Protein AF-0000000085163294 (afdb_homodimer)

Solvent-accessible surface area (backbone atoms only — not comparable to full-atom values): 10877 Å² total; per-residue (Å²): 115,42,64,61,46,50,53,50,47,65,74,38,32,61,51,30,56,51,60,36,35,67,68,50,42,50,50,49,34,50,24,46,65,64,48,59,42,33,69,68,54,49,35,73,75,40,102,48,55,60,72,56,49,51,49,48,51,52,54,37,38,75,61,45,45,32,44,74,46,76,57,91,95,44,54,36,34,24,62,32,52,66,67,54,49,53,48,49,50,52,46,51,52,45,55,50,52,41,68,76,93,114,44,64,62,46,50,53,50,46,66,74,38,33,61,50,30,54,52,60,36,35,67,67,51,42,51,51,48,35,51,24,46,63,64,48,59,42,32,68,66,55,48,35,73,76,40,103,48,55,60,70,55,48,51,50,47,50,51,56,36,39,76,61,48,44,32,45,75,46,76,57,91,96,43,54,35,36,25,62,32,49,68,66,54,49,53,48,50,50,51,45,49,51,45,54,51,53,41,70,76,93

Nearest PDB structures (foldseek):
  1u2w-assembly1_B  TM=8.190E-01  e=1.067E-05  Staphylococcus aureus
  7p6f-assembly2_CCC-2  TM=8.178E-01  e=7.156E-06  Streptomyces griseus
  3f72-assembly1_B  TM=8.138E-01  e=1.590E-05  Staphylococcus aureus
  6pcp-assembly2_B  TM=6.569E-01  e=1.284E-03  Bordetella pertussis
  4jba-assembly1_B  TM=6.071E-01  e=1.154E-02  Escherichia coli K-12

Sequence (202 aa):
MGEETLEIFKRGTRILNILQDEKRQQILVLLCKEKQLTVNEITSLLPISRPAVSHHLKLMLDAGLLSVTQAGLERYYSSDLDDTLEWLKELTNSLEANLNNMGEETLEIFKRGTRILNILQDEKRQQILVLLCKEKQLTVNEITSLLPISRPAVSHHLKLMLDAGLLSVTQAGLERYYSSDLDDTLEWLKELTNSLEANLNN

Radius of gyration: 18.79 Å; Cα contacts (8 Å, |Δi|>4): 263; chains: 2; bounding box: 26×61×43 Å

InterPro domains:
  IPR001845 HTH ArsR-type DNA-binding domain [PF01022] (21-67)
  IPR001845 HTH ArsR-type DNA-binding domain [PR00778] (16-31)
  IPR001845 HTH ArsR-type DNA-binding domain [PR00778] (49-64)
  IPR001845 HTH ArsR-type DNA-binding domain [PR00778] (64-79)
  IPR001845 HTH ArsR-type DNA-binding domain [PS50987] (4-99)
  IPR001845 HTH ArsR-type DNA-binding domain [SM00418] (14-93)
  IPR011991 ArsR-like helix-turn-helix domain [cd00090] (16-91)
  IPR036388 Winged helix-like DNA-binding domain superfamily [G3DSA:1.10.10.10] (4-101)
  IPR036390 Winged helix DNA-binding domain superfamily [SSF46785] (13-88)
  IPR051011 Metal-responsive transcriptional regulator [PTHR43132] (7-99)

Secondary structure (DSSP, 8-state):
-HHHHHHHHHHHHHHHHHHTSHHHHHHHHHHHHHS-B-HHHHHHHSSS-HHHHHHHHHHHHHTTSEEEEEETTEEEEEE--HHHHHHHHHHHHHHHHHHH-/-HHHHHHHHHHHHHHHHHHTSHHHHHHHHHHHHHS-B-HHHHHHHSSS-HHHHHHHHHHHHHTTSEEEEEETTEEEEEE--HHHHHHHHHHHHHHHHHHH-

Organism: Staphylococcus carnosus (strain TM300) (NCBI:txid396513)

Structure (mmCIF, N/CA/C/O backbone):
data_AF-0000000085163294-model_v1
#
loop_
_entity.id
_entity.type
_entity.pdbx_description
1 polymer 'HTH arsR-type domain-containing protein'
#
loop_
_atom_site.group_PDB
_atom_site.id
_atom_site.type_symbol
_atom_site.label_atom_id
_atom_site.label_alt_id
_atom_site.label_comp_id
_atom_site.label_asym_id
_atom_site.label_entity_id
_atom_site.label_seq_id
_atom_site.pdbx_PDB_ins_code
_atom_site.Cartn_x
_atom_site.Cartn_y
_atom_site.Cartn_z
_atom_site.occupancy
_atom_site.B_iso_or_equiv
_atom_site.auth_seq_id
_atom_site.auth_comp_id
_atom_site.auth_asym_id
_atom_site.auth_atom_id
_atom_site.pdbx_PDB_model_num
ATOM 1 N N . MET A 1 1 ? -11.273 17.719 -2.805 1 62.31 1 MET A N 1
ATOM 2 C CA . MET A 1 1 ? -10.062 17.016 -3.225 1 62.31 1 MET A CA 1
ATOM 3 C C . MET A 1 1 ? -9.609 16.031 -2.156 1 62.31 1 MET A C 1
ATOM 5 O O . MET A 1 1 ? -9.367 14.859 -2.451 1 62.31 1 MET A O 1
ATOM 9 N N . GLY A 1 2 ? -9.781 16.359 -0.94 1 73.31 2 GLY A N 1
ATOM 10 C CA . GLY A 1 2 ? -9.398 15.516 0.184 1 73.31 2 GLY A CA 1
ATOM 11 C C . GLY A 1 2 ? -10.328 14.336 0.387 1 73.31 2 GLY A C 1
ATOM 12 O O . GLY A 1 2 ? -9.867 13.203 0.536 1 73.31 2 GLY A O 1
ATOM 13 N N . GLU A 1 3 ? -11.617 14.57 -0.008 1 83.81 3 GLU A N 1
ATOM 14 C CA . GLU A 1 3 ? -12.609 13.523 0.239 1 83.81 3 GLU A CA 1
ATOM 15 C C . GLU A 1 3 ? -12.484 12.398 -0.782 1 83.81 3 GLU A C 1
ATOM 17 O O . GLU A 1 3 ? -12.641 11.227 -0.44 1 83.81 3 GLU A O 1
ATOM 22 N N . GLU A 1 4 ? -12.227 12.781 -1.981 1 93.06 4 GLU A N 1
ATOM 23 C CA . GLU A 1 4 ? -12.086 11.773 -3.027 1 93.06 4 GLU A CA 1
ATOM 24 C C . GLU A 1 4 ? -10.898 10.859 -2.748 1 93.06 4 GLU A C 1
ATOM 26 O O . GLU A 1 4 ? -11.008 9.633 -2.875 1 93.06 4 GLU A O 1
ATOM 31 N N . THR A 1 5 ? -9.844 11.383 -2.295 1 96.19 5 THR A N 1
ATOM 32 C CA . THR A 1 5 ? -8.648 10.602 -2 1 96.19 5 THR A CA 1
ATOM 33 C C . THR A 1 5 ? -8.906 9.633 -0.845 1 96.19 5 THR A C 1
ATOM 35 O O . THR A 1 5 ? -8.445 8.492 -0.87 1 96.19 5 THR A O 1
ATOM 38 N N . LEU A 1 6 ? -9.664 10.094 0.063 1 96.06 6 LEU A N 1
ATOM 39 C CA . LEU A 1 6 ? -9.969 9.234 1.204 1 96.06 6 LEU A CA 1
ATOM 40 C C . LEU A 1 6 ? -10.812 8.047 0.779 1 96.06 6 LEU A C 1
ATOM 42 O O . LEU A 1 6 ? -10.633 6.934 1.283 1 96.06 6 LEU A O 1
ATOM 46 N N . GLU A 1 7 ? -11.758 8.289 -0.098 1 97.31 7 GLU A N 1
ATOM 47 C CA . GLU A 1 7 ? -12.586 7.199 -0.618 1 97.31 7 GLU A CA 1
ATOM 48 C C . GLU A 1 7 ? -11.75 6.191 -1.396 1 97.31 7 GLU A C 1
ATOM 50 O O . GLU A 1 7 ? -12 4.988 -1.337 1 97.31 7 GLU A O 1
ATOM 55 N N . ILE A 1 8 ? -10.844 6.691 -2.094 1 97.81 8 ILE A N 1
ATOM 56 C CA . ILE A 1 8 ? -9.938 5.824 -2.842 1 97.81 8 ILE A CA 1
ATOM 57 C C . ILE A 1 8 ? -9.133 4.957 -1.873 1 97.81 8 ILE A C 1
ATOM 59 O O . ILE A 1 8 ? -9.016 3.748 -2.068 1 97.81 8 ILE A O 1
ATOM 63 N N . PHE A 1 9 ? -8.648 5.562 -0.817 1 97.69 9 PHE A N 1
ATOM 64 C CA . PHE A 1 9 ? -7.93 4.805 0.2 1 97.69 9 PHE A CA 1
ATOM 65 C C . PHE A 1 9 ? -8.812 3.711 0.788 1 97.69 9 PHE A C 1
ATOM 67 O O . PHE A 1 9 ? -8.391 2.557 0.9 1 97.69 9 PHE A O 1
ATOM 74 N N . LYS A 1 10 ? -10.031 4.055 1.057 1 96.56 10 LYS A N 1
ATOM 75 C CA . LYS A 1 10 ? -10.961 3.125 1.688 1 96.56 10 LYS A CA 1
ATOM 76 C C . LYS A 1 10 ? -11.203 1.903 0.805 1 96.56 10 LYS A C 1
ATOM 78 O O . LYS A 1 10 ? -11.258 0.776 1.3 1 96.56 10 LYS A O 1
ATOM 83 N N . ARG A 1 11 ? -11.25 2.088 -0.437 1 96.44 11 ARG A N 1
ATOM 84 C CA . ARG A 1 11 ? -11.539 1.007 -1.374 1 96.44 11 ARG A CA 1
ATOM 85 C C . ARG A 1 11 ? -10.328 0.092 -1.537 1 96.44 11 ARG A C 1
ATOM 87 O O . ARG A 1 11 ? -10.469 -1.072 -1.917 1 96.44 11 ARG A O 1
ATOM 94 N N . GLY A 1 12 ? -9.156 0.613 -1.222 1 97.06 12 GLY A N 1
ATOM 95 C CA . GLY A 1 12 ? -7.961 -0.15 -1.538 1 97.06 12 GLY A CA 1
ATOM 96 C C . GLY A 1 12 ? -7.137 -0.5 -0.314 1 97.06 12 GLY A C 1
ATOM 97 O O . GLY A 1 12 ? -5.996 -0.954 -0.437 1 97.06 12 GLY A O 1
ATOM 98 N N . THR A 1 13 ? -7.742 -0.249 0.902 1 95.94 13 THR A N 1
ATOM 99 C CA . THR A 1 13 ? -6.996 -0.512 2.129 1 95.94 13 THR A CA 1
ATOM 100 C C . THR A 1 13 ? -6.578 -1.978 2.203 1 95.94 13 THR A C 1
ATOM 102 O O . THR A 1 13 ? -5.469 -2.289 2.635 1 95.94 13 THR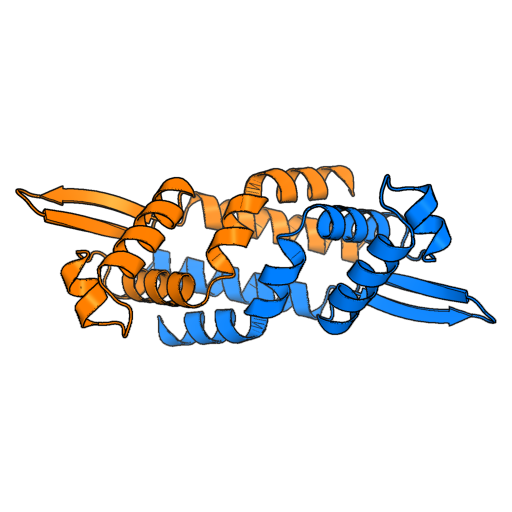 A O 1
ATOM 105 N N . ARG A 1 14 ? -7.422 -2.854 1.737 1 95.38 14 ARG A N 1
ATOM 106 C CA . ARG A 1 14 ? -7.109 -4.277 1.738 1 95.38 14 ARG A CA 1
ATOM 107 C C . ARG A 1 14 ? -5.93 -4.578 0.819 1 95.38 14 ARG A C 1
ATOM 109 O O . ARG A 1 14 ? -5.07 -5.398 1.152 1 95.38 14 ARG A O 1
ATOM 116 N N . ILE A 1 15 ? -5.887 -3.973 -0.322 1 97.38 15 ILE A N 1
ATOM 117 C CA . ILE A 1 15 ? -4.801 -4.148 -1.278 1 97.38 15 ILE A CA 1
ATOM 118 C C . ILE A 1 15 ? -3.48 -3.719 -0.644 1 97.38 15 ILE A C 1
ATOM 120 O O . ILE A 1 15 ? -2.479 -4.434 -0.734 1 97.38 15 ILE A O 1
ATOM 124 N N . LEU A 1 16 ? -3.523 -2.59 0.019 1 97.81 16 LEU A N 1
ATOM 125 C CA . LEU A 1 16 ? -2.332 -2.088 0.697 1 97.81 16 LEU A CA 1
ATOM 126 C C . LEU A 1 16 ? -1.865 -3.064 1.771 1 97.81 16 LEU A C 1
ATOM 128 O O . LEU A 1 16 ? -0.672 -3.359 1.87 1 97.81 16 LEU A O 1
ATOM 132 N N . ASN A 1 17 ? -2.77 -3.557 2.504 1 96.94 17 ASN A N 1
ATOM 133 C CA . ASN A 1 17 ? -2.471 -4.516 3.562 1 96.94 17 ASN A CA 1
ATOM 134 C C . ASN A 1 17 ? -1.835 -5.785 3.006 1 96.94 17 ASN A C 1
ATOM 136 O O . ASN A 1 17 ? -0.873 -6.305 3.574 1 96.94 17 ASN A O 1
ATOM 140 N N . ILE A 1 18 ? -2.316 -6.238 1.972 1 97.5 18 ILE A N 1
ATOM 141 C CA . ILE A 1 18 ? -1.82 -7.473 1.373 1 97.5 18 ILE A CA 1
ATOM 142 C C . ILE A 1 18 ? -0.425 -7.246 0.797 1 97.5 18 ILE A C 1
ATOM 144 O O . ILE A 1 18 ? 0.498 -8.016 1.06 1 97.5 18 ILE A O 1
ATOM 148 N N . LEU A 1 19 ? -0.231 -6.191 0.107 1 97.5 19 LEU A N 1
ATOM 149 C CA . LEU A 1 19 ? 0.972 -5.984 -0.692 1 97.5 19 LEU A CA 1
ATOM 150 C C . LEU A 1 19 ? 2.135 -5.527 0.184 1 97.5 19 LEU A C 1
ATOM 152 O O . LEU A 1 19 ? 3.285 -5.531 -0.255 1 97.5 19 LEU A O 1
ATOM 156 N N . GLN A 1 20 ? 1.811 -5.207 1.42 1 97.06 20 GLN A N 1
ATOM 157 C CA . GLN A 1 20 ? 2.908 -4.766 2.273 1 97.06 20 GLN A CA 1
ATOM 158 C C . GLN A 1 20 ? 3.732 -5.953 2.768 1 97.06 20 GLN A C 1
ATOM 160 O O . GLN A 1 20 ? 4.832 -5.773 3.291 1 97.06 20 GLN A O 1
ATOM 165 N N . ASP A 1 21 ? 3.258 -7.148 2.604 1 97.69 21 ASP A N 1
ATOM 166 C CA . ASP A 1 21 ? 3.941 -8.352 3.068 1 97.69 21 ASP A CA 1
ATOM 167 C C . ASP A 1 21 ? 4.949 -8.844 2.033 1 97.69 21 ASP A C 1
ATOM 169 O O . ASP A 1 21 ? 4.598 -9.055 0.871 1 97.69 21 ASP A O 1
ATOM 173 N N . GLU A 1 22 ? 6.109 -9.117 2.541 1 96.88 22 GLU A N 1
ATOM 174 C CA . GLU A 1 22 ? 7.195 -9.477 1.632 1 96.88 22 GLU A CA 1
ATOM 175 C C . GLU A 1 22 ? 6.926 -10.805 0.942 1 96.88 22 GLU A C 1
ATOM 177 O O . GLU A 1 22 ? 7.219 -10.969 -0.244 1 96.88 22 GLU A O 1
ATOM 182 N N . LYS A 1 23 ? 6.469 -11.766 1.615 1 97.81 23 LYS A N 1
ATOM 183 C CA . LYS A 1 23 ? 6.195 -13.07 1.032 1 97.81 23 LYS A CA 1
ATOM 184 C C . LYS A 1 23 ? 5.094 -12.984 -0.021 1 97.81 23 LYS A C 1
ATOM 186 O O . LYS A 1 23 ? 5.18 -13.633 -1.068 1 97.81 23 LYS A O 1
ATOM 191 N N . ARG A 1 24 ? 4.098 -12.203 0.255 1 98.06 24 ARG A N 1
ATOM 192 C CA . ARG A 1 24 ? 3.023 -12.023 -0.716 1 98.06 24 ARG A CA 1
ATOM 193 C C . ARG A 1 24 ? 3.523 -11.281 -1.953 1 98.06 24 ARG A C 1
ATOM 195 O O . ARG A 1 24 ? 3.07 -11.555 -3.068 1 98.06 24 ARG A O 1
ATOM 202 N N . GLN A 1 25 ? 4.414 -10.336 -1.75 1 97.56 25 GLN A N 1
ATOM 203 C CA . GLN A 1 25 ? 5.051 -9.688 -2.893 1 97.56 25 GLN A CA 1
ATOM 204 C C . GLN A 1 25 ? 5.797 -10.711 -3.754 1 97.56 25 GLN A C 1
ATOM 206 O O . GLN A 1 25 ? 5.68 -10.688 -4.98 1 97.56 25 GLN A O 1
ATOM 211 N N . GLN A 1 26 ? 6.527 -11.516 -3.141 1 97.25 26 GLN A N 1
ATOM 212 C CA . GLN A 1 26 ? 7.285 -12.539 -3.855 1 97.25 26 GLN A CA 1
ATOM 213 C C . GLN A 1 26 ? 6.355 -13.477 -4.625 1 97.25 26 GLN A C 1
ATOM 215 O O . GLN A 1 26 ? 6.621 -13.805 -5.785 1 97.25 26 GLN A O 1
ATOM 220 N N . ILE A 1 27 ? 5.324 -13.891 -4.004 1 97.69 27 ILE A N 1
ATOM 221 C CA . ILE A 1 27 ? 4.367 -14.781 -4.641 1 97.69 27 ILE A CA 1
ATOM 222 C C . ILE A 1 27 ? 3.75 -14.102 -5.859 1 97.69 27 ILE A C 1
ATOM 224 O O . ILE A 1 27 ? 3.65 -14.703 -6.934 1 97.69 27 ILE A O 1
ATOM 228 N N . LEU A 1 28 ? 3.361 -12.914 -5.695 1 97 28 LEU A N 1
ATOM 229 C CA . LEU A 1 28 ? 2.752 -12.164 -6.789 1 97 28 LEU A CA 1
ATOM 230 C C . LEU A 1 28 ? 3.705 -12.062 -7.977 1 97 28 LEU A C 1
ATOM 232 O O . LEU A 1 28 ? 3.314 -12.328 -9.117 1 97 28 LEU A O 1
ATOM 236 N N . VAL A 1 29 ? 4.922 -11.664 -7.707 1 95.94 29 VAL A N 1
ATOM 237 C CA . VAL A 1 29 ? 5.918 -11.5 -8.766 1 95.94 29 VAL A CA 1
ATOM 238 C C . VAL A 1 29 ? 6.164 -12.836 -9.453 1 95.94 29 VAL A C 1
ATOM 240 O O . VAL A 1 29 ? 6.281 -12.898 -10.68 1 95.94 29 VAL A O 1
ATOM 243 N N . LEU A 1 30 ? 6.273 -13.875 -8.672 1 96.19 30 LEU A N 1
ATOM 244 C CA . LEU A 1 30 ? 6.457 -15.211 -9.219 1 96.19 30 LEU A CA 1
ATOM 245 C C . LEU A 1 30 ? 5.32 -15.562 -10.172 1 96.19 30 LEU A C 1
ATOM 247 O O . LEU A 1 30 ? 5.559 -16.078 -11.266 1 96.19 30 LEU A O 1
ATOM 251 N N . LEU A 1 31 ? 4.109 -15.242 -9.812 1 96 31 LEU A N 1
ATOM 252 C CA . LEU A 1 31 ? 2.941 -15.578 -10.625 1 96 31 LEU A CA 1
ATOM 253 C C . LEU A 1 31 ? 2.859 -14.688 -11.859 1 96 31 LEU A C 1
ATOM 255 O O . LEU A 1 31 ? 2.297 -15.086 -12.883 1 96 31 LEU A O 1
ATOM 259 N N . CYS A 1 32 ? 3.346 -13.516 -11.703 1 92.25 32 CYS A N 1
ATOM 260 C CA . CYS A 1 32 ? 3.445 -12.672 -12.883 1 92.25 32 CYS A CA 1
ATOM 261 C C . CYS A 1 32 ? 4.402 -13.273 -13.906 1 92.25 32 CYS A C 1
ATOM 263 O O . CYS A 1 32 ? 4.176 -13.172 -15.109 1 92.25 32 CYS A O 1
ATOM 265 N N . LYS A 1 33 ? 5.395 -13.891 -13.406 1 90.44 33 LYS A N 1
ATOM 266 C CA . LYS A 1 33 ? 6.438 -14.453 -14.266 1 90.44 33 LYS A CA 1
ATOM 267 C C . LYS A 1 33 ? 5.996 -15.781 -14.867 1 90.44 33 LYS A C 1
ATOM 269 O O . LYS A 1 33 ? 6.184 -16.016 -16.062 1 90.44 33 LYS A O 1
ATOM 274 N N . GLU A 1 34 ? 5.41 -16.703 -14.148 1 89 34 GLU A N 1
ATOM 275 C CA . GLU A 1 34 ? 5.145 -18.078 -14.547 1 89 34 GLU A CA 1
ATOM 276 C C . GLU A 1 34 ? 3.713 -18.234 -15.047 1 89 34 GLU A C 1
ATOM 278 O O . GLU A 1 34 ? 3.365 -19.281 -15.625 1 89 34 GLU A O 1
ATOM 283 N N . LYS A 1 35 ? 2.84 -17.25 -14.875 1 86.25 35 LYS A N 1
ATOM 284 C CA . LYS A 1 35 ? 1.46 -17.172 -15.344 1 86.25 35 LYS A CA 1
ATOM 285 C C . LYS A 1 35 ? 0.519 -17.938 -14.422 1 86.25 35 LYS A C 1
ATOM 287 O O . LYS A 1 35 ? -0.453 -17.375 -13.914 1 86.25 35 LYS A O 1
ATOM 292 N N . GLN A 1 36 ? 0.78 -19.328 -14.297 1 95.44 36 GLN A N 1
ATOM 293 C CA . GLN A 1 36 ? -0.052 -20.109 -13.391 1 95.44 36 GLN A CA 1
ATOM 294 C C . GLN A 1 36 ? 0.774 -21.156 -12.648 1 95.44 36 GLN A C 1
ATOM 296 O O . GLN A 1 36 ? 1.636 -21.812 -13.242 1 95.44 36 GLN A O 1
ATOM 301 N N . LEU A 1 37 ? 0.518 -21.312 -11.305 1 97.88 37 LEU A N 1
ATOM 302 C CA . LEU A 1 37 ? 1.233 -22.281 -10.477 1 97.88 37 LEU A CA 1
ATOM 303 C C . LEU A 1 37 ? 0.312 -22.875 -9.422 1 97.88 37 LEU A C 1
ATOM 305 O O . LEU A 1 37 ? -0.618 -22.219 -8.953 1 97.88 37 LEU A O 1
ATOM 309 N N . THR A 1 38 ? 0.635 -24.125 -9.047 1 98.06 38 THR A N 1
ATOM 310 C CA . THR A 1 38 ? -0.028 -24.75 -7.91 1 98.06 38 THR A CA 1
ATOM 311 C C . THR A 1 38 ? 0.654 -24.359 -6.602 1 98.06 38 THR A C 1
ATOM 313 O O . THR A 1 38 ? 1.756 -23.812 -6.613 1 98.06 38 THR A O 1
ATOM 316 N N . VAL A 1 39 ? -0.053 -24.672 -5.457 1 97.75 39 VAL A N 1
ATOM 317 C CA . VAL A 1 39 ? 0.53 -24.438 -4.141 1 97.75 39 VAL A CA 1
ATOM 318 C C . VAL A 1 39 ? 1.874 -25.156 -4.039 1 97.75 39 VAL A C 1
ATOM 320 O O . VAL A 1 39 ? 2.861 -24.578 -3.578 1 97.75 39 VAL A O 1
ATOM 323 N N . ASN A 1 40 ? 1.918 -26.359 -4.574 1 97.31 40 ASN A N 1
ATOM 324 C CA . ASN A 1 40 ? 3.135 -27.156 -4.5 1 97.31 40 ASN A CA 1
ATOM 325 C C . ASN A 1 40 ? 4.262 -26.547 -5.324 1 97.31 40 ASN A C 1
ATOM 327 O O . ASN A 1 40 ? 5.414 -26.516 -4.887 1 97.31 40 ASN A O 1
ATOM 331 N N . GLU A 1 41 ? 3.93 -26.109 -6.453 1 98 41 GLU A N 1
ATOM 332 C CA . GLU A 1 41 ? 4.938 -25.484 -7.301 1 98 41 GLU A CA 1
ATOM 333 C C . GLU A 1 41 ? 5.469 -24.203 -6.676 1 98 41 GLU A C 1
ATOM 335 O O . GLU A 1 41 ? 6.672 -23.938 -6.703 1 98 41 GLU A O 1
ATOM 340 N N . ILE A 1 42 ? 4.613 -23.422 -6.137 1 98.06 42 ILE A N 1
ATOM 341 C CA . ILE A 1 42 ? 5.023 -22.188 -5.473 1 98.06 42 ILE A CA 1
ATOM 342 C C . ILE A 1 42 ? 5.945 -22.516 -4.301 1 98.06 42 ILE A C 1
ATOM 344 O O . ILE A 1 42 ? 7 -21.891 -4.137 1 98.06 42 ILE A O 1
ATOM 348 N N . THR A 1 43 ? 5.566 -23.516 -3.508 1 98 43 THR A N 1
ATOM 349 C CA . THR A 1 43 ? 6.34 -23.922 -2.34 1 98 43 THR A CA 1
ATOM 350 C C . THR A 1 43 ? 7.723 -24.422 -2.754 1 98 43 THR A C 1
ATOM 352 O O . THR A 1 43 ? 8.703 -24.219 -2.031 1 98 43 THR A O 1
ATOM 355 N N . SER A 1 44 ? 7.801 -24.969 -3.941 1 97.75 44 SER A N 1
ATOM 356 C CA . SER A 1 44 ? 9.078 -25.484 -4.434 1 97.75 44 SER A CA 1
ATOM 357 C C . SER A 1 44 ? 9.969 -24.344 -4.934 1 97.75 44 SER A C 1
ATOM 359 O O . SER A 1 44 ? 11.195 -24.469 -4.922 1 97.75 44 SER A O 1
ATOM 361 N N . LEU A 1 45 ? 9.398 -23.25 -5.312 1 97.19 45 LEU A N 1
ATOM 362 C CA . LEU A 1 45 ? 10.141 -22.172 -5.973 1 97.19 45 LEU A CA 1
ATOM 363 C C . LEU A 1 45 ? 10.477 -21.062 -4.992 1 97.19 45 LEU A C 1
ATOM 365 O O . LEU A 1 45 ? 11.344 -20.234 -5.266 1 97.19 45 LEU A O 1
ATOM 369 N N . LEU A 1 46 ? 9.797 -20.969 -3.857 1 96.56 46 LEU A N 1
ATOM 370 C CA . LEU A 1 46 ? 10.039 -19.969 -2.834 1 96.56 46 LEU A CA 1
ATOM 371 C C . LEU A 1 46 ? 10.344 -20.609 -1.488 1 96.56 46 LEU A C 1
ATOM 373 O O . LEU A 1 46 ? 9.836 -21.703 -1.189 1 96.56 46 LEU A O 1
ATOM 377 N N . PRO A 1 47 ? 11.219 -19.969 -0.696 1 97.06 47 PRO A N 1
ATOM 378 C CA . PRO A 1 47 ? 11.531 -20.484 0.642 1 97.06 47 PRO A CA 1
ATOM 379 C C . PRO A 1 47 ? 10.43 -20.188 1.657 1 97.06 47 PRO A C 1
ATOM 381 O O . PRO A 1 47 ? 10.688 -19.531 2.674 1 97.06 47 PRO A O 1
ATOM 384 N N . ILE A 1 48 ? 9.234 -20.578 1.498 1 96.94 48 ILE A N 1
ATOM 385 C CA . ILE A 1 48 ? 8.039 -20.422 2.326 1 96.94 48 ILE A CA 1
ATOM 386 C C . ILE A 1 48 ? 7.367 -21.781 2.521 1 96.94 48 ILE A C 1
ATOM 388 O O . ILE A 1 48 ? 7.25 -22.562 1.578 1 96.94 48 ILE A O 1
ATOM 392 N N . SER A 1 49 ? 6.953 -22.094 3.711 1 98 49 SER A N 1
ATOM 393 C CA . SER A 1 49 ? 6.309 -23.375 3.986 1 98 49 SER A CA 1
ATOM 394 C C . SER A 1 49 ? 4.977 -23.484 3.25 1 98 49 SER A C 1
ATOM 396 O O . SER A 1 49 ? 4.348 -22.484 2.932 1 98 49 SER A O 1
ATOM 398 N N . ARG A 1 50 ? 4.559 -24.75 3.033 1 98.12 50 ARG A N 1
ATOM 399 C CA . ARG A 1 50 ? 3.311 -25 2.314 1 98.12 50 ARG A CA 1
ATOM 400 C C . ARG A 1 50 ? 2.121 -24.406 3.068 1 98.12 50 ARG A C 1
ATOM 402 O O . ARG A 1 50 ? 1.26 -23.766 2.471 1 98.12 50 ARG A O 1
ATOM 409 N N . PRO A 1 51 ? 2.016 -24.562 4.375 1 98.31 51 PRO A N 1
ATOM 410 C CA . PRO A 1 51 ? 0.896 -23.938 5.082 1 98.31 51 PRO A CA 1
ATOM 411 C C . PRO A 1 51 ? 0.881 -22.406 4.938 1 98.31 51 PRO A C 1
ATOM 413 O O . PRO A 1 51 ? -0.186 -21.812 4.789 1 98.31 51 PRO A O 1
ATOM 416 N N . ALA A 1 52 ? 2.049 -21.797 5.02 1 98.38 52 ALA A N 1
ATOM 417 C CA . ALA A 1 52 ? 2.143 -20.344 4.867 1 98.38 52 ALA A CA 1
ATOM 418 C C . ALA A 1 52 ? 1.747 -19.922 3.459 1 98.38 52 ALA A C 1
ATOM 420 O O . ALA A 1 52 ? 1.015 -18.938 3.285 1 98.38 52 ALA A O 1
ATOM 421 N N . VAL A 1 53 ? 2.266 -20.609 2.477 1 98.62 53 VAL A N 1
ATOM 422 C CA . VAL A 1 53 ? 1.899 -20.312 1.096 1 98.62 53 VAL A CA 1
ATOM 423 C C . VAL A 1 53 ? 0.383 -20.391 0.935 1 98.62 53 VAL A C 1
ATOM 425 O O . VAL A 1 53 ? -0.235 -19.5 0.356 1 98.62 53 VAL A O 1
ATOM 428 N N . SER A 1 54 ? -0.173 -21.422 1.397 1 98.31 54 SER A N 1
ATOM 429 C CA . SER A 1 54 ? -1.617 -21.594 1.295 1 98.31 54 SER A CA 1
ATOM 430 C C . SER A 1 54 ? -2.367 -20.453 1.953 1 98.31 54 SER A C 1
ATOM 432 O O . SER A 1 54 ? -3.33 -19.922 1.389 1 98.31 54 SER A O 1
ATOM 434 N N . HIS A 1 55 ? -1.922 -20.094 3.08 1 98.56 55 HIS A N 1
ATOM 435 C CA . HIS A 1 55 ? -2.531 -18.984 3.797 1 98.56 55 HIS A CA 1
ATOM 436 C C . HIS A 1 55 ? -2.42 -17.688 3 1 98.56 55 HIS A C 1
ATOM 438 O O . HIS A 1 55 ? -3.406 -16.953 2.842 1 98.56 55 HIS A O 1
ATOM 444 N N . HIS A 1 56 ? -1.257 -17.344 2.52 1 98.69 56 HIS A N 1
ATOM 445 C CA . HIS A 1 56 ? -1.049 -16.141 1.73 1 98.69 56 HIS A CA 1
ATOM 446 C C . HIS A 1 56 ? -1.921 -16.141 0.479 1 98.69 56 HIS A C 1
ATOM 448 O O . HIS A 1 56 ? -2.52 -15.117 0.134 1 98.69 56 HIS A O 1
ATOM 454 N N . LEU A 1 57 ? -1.979 -17.297 -0.178 1 98.62 57 LEU A N 1
ATOM 455 C CA . LEU A 1 57 ? -2.789 -17.406 -1.386 1 98.62 57 LEU A CA 1
ATOM 456 C C . LEU A 1 57 ? -4.258 -17.125 -1.081 1 98.62 57 LEU A C 1
ATOM 458 O O . LEU A 1 57 ? -4.941 -16.453 -1.86 1 98.62 57 LEU A O 1
ATOM 462 N N . LYS A 1 58 ? -4.684 -17.672 0.012 1 98.5 58 LYS A N 1
ATOM 463 C CA . LYS A 1 58 ? -6.066 -17.406 0.41 1 98.5 58 LYS A CA 1
ATOM 464 C C . LYS A 1 58 ? -6.312 -15.922 0.606 1 98.5 58 LYS A C 1
ATOM 466 O O . LYS A 1 58 ? -7.297 -15.375 0.104 1 98.5 58 LYS A O 1
ATOM 471 N N . LEU A 1 59 ? -5.5 -15.242 1.36 1 98.38 59 LEU A N 1
ATOM 472 C CA . LEU A 1 59 ? -5.617 -13.812 1.613 1 98.38 59 LEU A CA 1
ATOM 473 C C . LEU A 1 59 ? -5.57 -13.023 0.309 1 98.38 59 LEU A C 1
ATOM 475 O O . LEU A 1 59 ? -6.355 -12.094 0.11 1 98.38 59 LEU A O 1
ATOM 479 N N . MET A 1 60 ? -4.68 -13.336 -0.578 1 98.5 60 MET A N 1
ATOM 480 C CA . MET A 1 60 ? -4.492 -12.633 -1.843 1 98.5 60 MET A CA 1
ATOM 481 C C . MET A 1 60 ? -5.688 -12.852 -2.766 1 98.5 60 MET A C 1
ATOM 483 O O . MET A 1 60 ? -6.086 -11.945 -3.498 1 98.5 60 MET A O 1
ATOM 487 N N . LEU A 1 61 ? -6.199 -14.086 -2.705 1 98 61 LEU A N 1
ATOM 488 C CA . LEU A 1 61 ? -7.406 -14.383 -3.469 1 98 61 LEU A CA 1
ATOM 489 C C . LEU A 1 61 ? -8.586 -13.547 -2.971 1 98 61 LEU A C 1
ATOM 491 O O . LEU A 1 61 ? -9.297 -12.938 -3.77 1 98 61 LEU A O 1
ATOM 495 N N . ASP A 1 62 ? -8.734 -13.5 -1.69 1 97.12 62 ASP A N 1
ATOM 496 C CA . ASP A 1 62 ? -9.82 -12.742 -1.074 1 97.12 62 ASP A CA 1
ATOM 497 C C . ASP A 1 62 ? -9.711 -11.258 -1.395 1 97.12 62 ASP A C 1
ATOM 499 O O . ASP A 1 62 ? -10.719 -10.562 -1.498 1 97.12 62 ASP A O 1
ATOM 503 N N . ALA A 1 63 ? -8.523 -10.781 -1.594 1 97 63 ALA A N 1
ATOM 504 C CA . ALA A 1 63 ? -8.281 -9.359 -1.857 1 97 63 ALA A CA 1
ATOM 505 C C . ALA A 1 63 ? -8.414 -9.055 -3.346 1 97 63 ALA A C 1
ATOM 507 O O . ALA A 1 63 ? -8.32 -7.891 -3.754 1 97 63 ALA A O 1
ATOM 508 N N . GLY A 1 64 ? -8.5 -10.047 -4.156 1 96.94 64 GLY A N 1
ATOM 509 C CA . GLY A 1 64 ? -8.742 -9.852 -5.574 1 96.94 64 GLY A CA 1
ATOM 510 C C . GLY A 1 64 ? -7.465 -9.688 -6.379 1 96.94 64 GLY A C 1
ATOM 511 O O . GLY A 1 64 ? -7.484 -9.141 -7.484 1 96.94 64 GLY A O 1
ATOM 512 N N . LEU A 1 65 ? -6.359 -10.102 -5.875 1 97.44 65 LEU A N 1
ATOM 513 C CA . LEU A 1 65 ? -5.082 -9.969 -6.566 1 97.44 65 LEU A CA 1
ATOM 514 C C . LEU A 1 65 ? -4.781 -11.211 -7.398 1 97.44 65 LEU A C 1
ATOM 516 O O . LEU A 1 65 ? -3.91 -11.18 -8.273 1 97.44 65 LEU A O 1
ATOM 520 N N . LEU A 1 66 ? -5.453 -12.281 -7.043 1 97.94 66 LEU A N 1
ATOM 521 C CA . LEU A 1 66 ? -5.234 -13.555 -7.719 1 97.94 66 LEU A CA 1
ATOM 522 C C . LEU A 1 66 ? -6.555 -14.133 -8.219 1 97.94 66 LEU A C 1
ATOM 524 O O . LEU A 1 66 ? -7.625 -13.742 -7.758 1 97.94 66 LEU A O 1
ATOM 528 N N . SER A 1 67 ? -6.438 -14.969 -9.133 1 97.94 67 SER A N 1
ATOM 5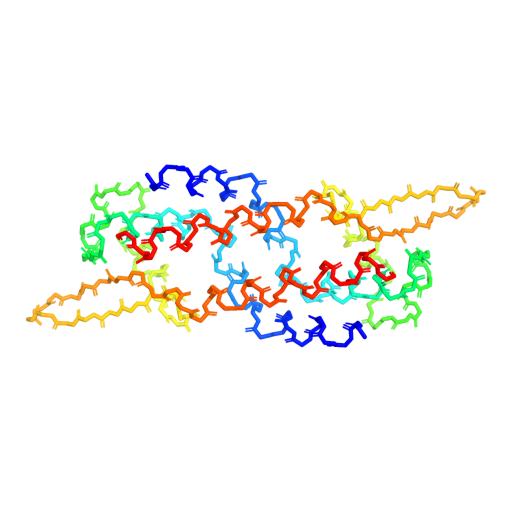29 C CA . SER A 1 67 ? -7.504 -15.883 -9.531 1 97.94 67 SER A CA 1
ATOM 530 C C . SER A 1 67 ? -7.066 -17.328 -9.414 1 97.94 67 SER A C 1
ATOM 532 O O . SER A 1 67 ? -5.871 -17.625 -9.297 1 97.94 67 SER A O 1
ATOM 534 N N . VAL A 1 68 ? -8.062 -18.234 -9.352 1 98.12 68 VAL A N 1
ATOM 535 C CA . VAL A 1 68 ? -7.738 -19.641 -9.195 1 98.12 68 VAL A CA 1
ATOM 536 C C . VAL A 1 68 ? -8.648 -20.484 -10.086 1 98.12 68 VAL A C 1
ATOM 538 O O . VAL A 1 68 ? -9.844 -20.188 -10.211 1 98.12 68 VAL A O 1
ATOM 541 N N . THR A 1 69 ? -8.07 -21.391 -10.805 1 97.25 69 THR A N 1
ATOM 542 C CA . THR A 1 69 ? -8.805 -22.344 -11.617 1 97.25 69 THR A CA 1
ATOM 543 C C . THR A 1 69 ? -8.508 -23.781 -11.188 1 97.25 69 THR A C 1
ATOM 545 O O . THR A 1 69 ? -7.402 -24.078 -10.719 1 97.25 69 THR A O 1
ATOM 548 N N . GLN A 1 70 ? -9.531 -24.562 -11.328 1 96.25 70 GLN A N 1
ATOM 549 C CA . GLN A 1 70 ? -9.359 -25.969 -10.938 1 96.25 70 GLN A CA 1
ATOM 550 C C . GLN A 1 70 ? -9.25 -26.859 -12.172 1 96.25 70 GLN A C 1
ATOM 552 O O . GLN A 1 70 ? -10.016 -26.719 -13.125 1 96.25 70 GLN A O 1
ATOM 557 N N . ALA A 1 71 ? -8.195 -27.688 -12.125 1 95.06 71 ALA A N 1
ATOM 558 C CA . ALA A 1 71 ? -8.023 -28.75 -13.117 1 95.06 71 ALA A CA 1
ATOM 559 C C . ALA A 1 71 ? -7.809 -30.094 -12.445 1 95.06 71 ALA A C 1
ATOM 561 O O . ALA A 1 71 ? -6.734 -30.359 -11.891 1 95.06 71 ALA A O 1
ATOM 562 N N . GLY A 1 72 ? -8.859 -30.938 -12.586 1 95 72 GLY A N 1
ATOM 563 C CA . GLY A 1 72 ? -8.781 -32.156 -11.828 1 95 72 GLY A CA 1
ATOM 564 C C . GLY A 1 72 ? -8.719 -31.953 -10.328 1 95 72 GLY A C 1
ATOM 565 O O . GLY A 1 72 ? -9.586 -31.281 -9.758 1 95 72 GLY A O 1
ATOM 566 N N . LEU A 1 73 ? -7.57 -32.438 -9.688 1 93.31 73 LEU A N 1
ATOM 567 C CA . LEU A 1 73 ? -7.422 -32.312 -8.234 1 93.31 73 LEU A CA 1
ATOM 568 C C . LEU A 1 73 ? -6.555 -31.125 -7.871 1 93.31 73 LEU A C 1
ATOM 570 O O . LEU A 1 73 ? -6.383 -30.812 -6.688 1 93.31 73 LEU A O 1
ATOM 574 N N . GLU A 1 74 ? -6.137 -30.438 -8.945 1 94.81 74 GLU A N 1
ATOM 575 C CA . GLU A 1 74 ? -5.184 -29.359 -8.68 1 94.81 74 GLU A CA 1
ATOM 576 C C . GLU A 1 74 ? -5.828 -28 -8.859 1 94.81 74 GLU A C 1
ATOM 578 O O . GLU A 1 74 ? -6.707 -27.828 -9.703 1 94.81 74 GLU A O 1
ATOM 583 N N . ARG A 1 75 ? -5.422 -27.062 -8.023 1 97.31 75 ARG A N 1
ATOM 584 C CA . ARG A 1 75 ? -5.773 -25.641 -8.156 1 97.31 75 ARG A CA 1
ATOM 585 C C . ARG A 1 75 ? -4.59 -24.828 -8.672 1 97.31 75 ARG A C 1
ATOM 587 O O . ARG A 1 75 ? -3.484 -24.922 -8.141 1 97.31 75 ARG A O 1
ATOM 594 N N . TYR A 1 76 ? -4.871 -24.078 -9.742 1 98.25 76 TYR A N 1
ATOM 595 C CA . TYR A 1 76 ? -3.846 -23.234 -10.344 1 98.25 76 TYR A CA 1
ATOM 596 C C . TYR A 1 76 ? -4.125 -21.75 -10.07 1 98.25 76 TYR A C 1
ATOM 598 O O . TYR A 1 76 ? -5.199 -21.25 -10.398 1 98.25 76 TYR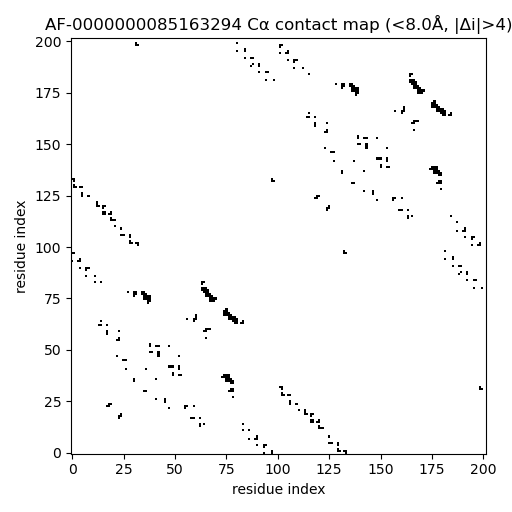 A O 1
ATOM 606 N N . TYR A 1 77 ? -3.16 -21.125 -9.484 1 98.25 77 TYR A N 1
ATOM 607 C CA . TYR A 1 77 ? -3.273 -19.719 -9.141 1 98.25 77 TYR A CA 1
ATOM 608 C C . TYR A 1 77 ? -2.588 -18.844 -10.188 1 98.25 77 TYR A C 1
ATOM 610 O O . TYR A 1 77 ? -1.515 -19.188 -10.688 1 98.25 77 TYR A O 1
ATOM 618 N N . SER A 1 78 ? -3.215 -17.703 -10.469 1 97.31 78 SER A N 1
ATOM 619 C CA . SER A 1 78 ? -2.676 -16.719 -11.398 1 97.31 78 SER A CA 1
ATOM 620 C C . SER A 1 78 ? -2.852 -15.305 -10.867 1 97.31 78 SER A C 1
ATOM 622 O O . SER A 1 78 ? -3.74 -15.047 -10.055 1 97.31 78 SER A O 1
ATOM 624 N N . SER A 1 79 ? -1.951 -14.438 -11.359 1 96.12 79 SER A N 1
ATOM 625 C CA . SER A 1 79 ? -2.141 -13.031 -11.023 1 96.12 79 SER A CA 1
ATOM 626 C C . SER A 1 79 ? -3.381 -12.461 -11.711 1 96.12 79 SER A C 1
ATOM 628 O O . SER A 1 79 ? -3.676 -12.805 -12.852 1 96.12 79 SER A O 1
ATOM 630 N N . ASP A 1 80 ? -4.137 -11.695 -11.039 1 96 80 ASP A N 1
ATOM 631 C CA . ASP A 1 80 ? -5.312 -10.977 -11.508 1 96 80 ASP A CA 1
ATOM 632 C C . ASP A 1 80 ? -5.324 -9.539 -10.984 1 96 80 ASP A C 1
ATOM 634 O O . ASP A 1 80 ? -5.906 -9.266 -9.93 1 96 80 ASP A O 1
ATOM 638 N N . LEU A 1 81 ? -4.715 -8.641 -11.758 1 96.06 81 LEU A N 1
ATOM 639 C CA . LEU A 1 81 ? -4.348 -7.352 -11.18 1 96.06 81 LEU A CA 1
ATOM 640 C C . LEU A 1 81 ? -5.145 -6.219 -11.82 1 96.06 81 LEU A C 1
ATOM 642 O O . LEU A 1 81 ? -4.895 -5.043 -11.547 1 96.06 81 LEU A O 1
ATOM 646 N N . ASP A 1 82 ? -6.207 -6.559 -12.594 1 96.31 82 ASP A N 1
ATOM 647 C CA . ASP A 1 82 ? -6.918 -5.516 -13.328 1 96.31 82 ASP A CA 1
ATOM 648 C C . ASP A 1 82 ? -7.484 -4.465 -12.375 1 96.31 82 ASP A C 1
ATOM 650 O O . ASP A 1 82 ? -7.215 -3.271 -12.523 1 96.31 82 ASP A O 1
ATOM 654 N N . ASP A 1 83 ? -8.18 -4.922 -11.422 1 96.75 83 ASP A N 1
ATOM 655 C CA . ASP A 1 83 ? -8.797 -3.994 -10.477 1 96.75 83 ASP A CA 1
ATOM 656 C C . ASP A 1 83 ? -7.742 -3.283 -9.633 1 96.75 83 ASP A C 1
ATOM 658 O O . ASP A 1 83 ? -7.867 -2.09 -9.352 1 96.75 83 ASP A O 1
ATOM 662 N N . THR A 1 84 ? -6.738 -4.023 -9.234 1 97.44 84 THR A N 1
ATOM 663 C CA . THR A 1 84 ? -5.656 -3.457 -8.438 1 97.44 84 THR A CA 1
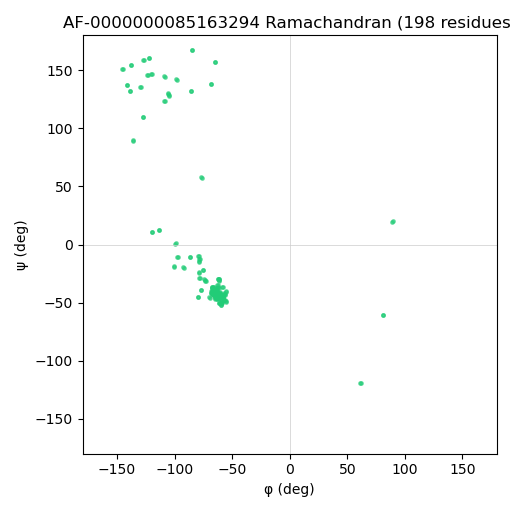ATOM 664 C C . THR A 1 84 ? -4.949 -2.346 -9.211 1 97.44 84 THR A C 1
ATOM 666 O O . THR A 1 84 ? -4.672 -1.279 -8.656 1 97.44 84 THR A O 1
ATOM 669 N N . LEU A 1 85 ? -4.711 -2.59 -10.43 1 97.31 85 LEU A N 1
ATOM 670 C CA . LEU A 1 85 ? -4.027 -1.605 -11.258 1 97.31 85 LEU A CA 1
ATOM 671 C C . LEU A 1 85 ? -4.883 -0.357 -11.438 1 97.31 85 LEU A C 1
ATOM 673 O O . LEU A 1 85 ? -4.375 0.765 -11.383 1 97.31 85 LEU A O 1
ATOM 677 N N . GLU A 1 86 ? -6.105 -0.577 -11.672 1 97.75 86 GLU A N 1
ATOM 678 C CA . GLU A 1 86 ? -7.008 0.562 -11.789 1 97.75 86 GLU A CA 1
ATOM 679 C C . GLU A 1 86 ? -7.016 1.4 -10.516 1 97.75 86 GLU A C 1
ATOM 681 O O . GLU A 1 86 ? -6.961 2.631 -10.57 1 97.75 86 GLU A O 1
ATOM 686 N N . TRP A 1 87 ? -7.074 0.716 -9.461 1 98.25 87 TRP A N 1
ATOM 687 C CA . TRP A 1 87 ? -7.074 1.405 -8.18 1 98.25 87 TRP A CA 1
ATOM 688 C C . TRP A 1 87 ? -5.766 2.166 -7.969 1 98.25 87 TRP A C 1
ATOM 690 O O . TRP A 1 87 ? -5.777 3.322 -7.539 1 98.25 87 TRP A O 1
ATOM 700 N N . LEU A 1 88 ? -4.648 1.54 -8.227 1 98.19 88 LEU A N 1
ATOM 701 C CA . LEU A 1 88 ? -3.348 2.184 -8.078 1 98.19 88 LEU A CA 1
ATOM 702 C C . LEU A 1 88 ? -3.273 3.453 -8.922 1 98.19 88 LEU A C 1
ATOM 704 O O . LEU A 1 88 ? -2.748 4.473 -8.469 1 98.19 88 LEU A O 1
ATOM 708 N N . LYS A 1 89 ? -3.764 3.342 -10.086 1 98.12 89 LYS A N 1
ATOM 709 C CA . LYS A 1 89 ? -3.768 4.508 -10.969 1 98.12 89 LYS A CA 1
ATOM 710 C C . LYS A 1 89 ? -4.629 5.625 -10.398 1 98.12 89 LYS A C 1
ATOM 712 O O . LYS A 1 89 ? -4.234 6.793 -10.414 1 98.12 89 LYS A O 1
ATOM 717 N N . GLU A 1 90 ? -5.781 5.258 -9.953 1 98 90 GLU A N 1
ATOM 718 C CA . GLU A 1 90 ? -6.66 6.246 -9.328 1 98 90 GLU A CA 1
ATOM 719 C C . GLU A 1 90 ? -5.984 6.918 -8.141 1 98 90 GLU A C 1
ATOM 721 O O . GLU A 1 90 ? -6.074 8.133 -7.969 1 98 90 GLU A O 1
ATOM 726 N N . LEU A 1 91 ? -5.387 6.113 -7.328 1 97.62 91 LEU A N 1
ATOM 727 C CA . LEU A 1 91 ? -4.703 6.637 -6.148 1 97.62 91 LEU A CA 1
ATOM 728 C C . LEU A 1 91 ? -3.594 7.602 -6.551 1 97.62 91 LEU A C 1
ATOM 730 O O . LEU A 1 91 ? -3.514 8.719 -6.023 1 97.62 91 LEU A O 1
ATOM 734 N N . THR A 1 92 ? -2.764 7.176 -7.453 1 97.38 92 THR A N 1
ATOM 735 C CA . THR A 1 92 ? -1.651 7.996 -7.918 1 97.38 92 THR A CA 1
ATOM 736 C C . THR A 1 92 ? -2.154 9.328 -8.469 1 97.38 92 THR A C 1
ATOM 738 O O . THR A 1 92 ? -1.632 10.383 -8.125 1 97.38 92 THR A O 1
ATOM 741 N N . ASN A 1 93 ? -3.158 9.242 -9.305 1 96.94 93 ASN A N 1
ATOM 742 C CA . ASN A 1 93 ? -3.721 10.445 -9.914 1 96.94 93 ASN A CA 1
ATOM 743 C C . ASN A 1 93 ? -4.285 11.391 -8.852 1 96.94 93 ASN A C 1
ATOM 745 O O . ASN A 1 93 ? -4.102 12.602 -8.938 1 96.94 93 ASN A O 1
ATOM 749 N N . SER A 1 94 ? -4.977 10.828 -7.969 1 96.44 94 SER A N 1
ATOM 750 C CA . SER A 1 94 ? -5.605 11.641 -6.934 1 96.44 94 SER A CA 1
ATOM 751 C C . SER A 1 94 ? -4.559 12.32 -6.059 1 96.44 94 SER A C 1
ATOM 753 O O . SER A 1 94 ? -4.672 13.516 -5.754 1 96.44 94 SER A O 1
ATOM 755 N N . LEU A 1 95 ? -3.537 11.594 -5.629 1 94.81 95 LEU A N 1
ATOM 756 C CA . LEU A 1 95 ? -2.475 12.164 -4.809 1 94.81 95 LEU A CA 1
ATOM 757 C C . LEU A 1 95 ? -1.706 13.234 -5.574 1 94.81 95 LEU A C 1
ATOM 759 O O . LEU A 1 95 ? -1.311 14.25 -5.004 1 94.81 95 LEU A O 1
ATOM 763 N N . GLU A 1 96 ? -1.49 12.992 -6.836 1 93.69 96 GLU A N 1
ATOM 764 C CA . GLU A 1 96 ? -0.79 13.953 -7.676 1 93.69 96 GLU A CA 1
ATOM 765 C C . GLU A 1 96 ? -1.581 15.25 -7.805 1 93.69 96 GLU A C 1
ATOM 767 O O . GLU A 1 96 ? -1.003 16.344 -7.797 1 93.69 96 GLU A O 1
ATOM 772 N N . ALA A 1 97 ? -2.881 15.094 -7.969 1 92.69 97 ALA A N 1
ATOM 773 C CA . ALA A 1 97 ? -3.752 16.266 -8.086 1 92.69 97 ALA A CA 1
ATOM 774 C C . ALA A 1 97 ? -3.691 17.125 -6.832 1 92.69 97 ALA A C 1
ATOM 776 O O . ALA A 1 97 ? -3.812 18.344 -6.906 1 92.69 97 ALA A O 1
ATOM 777 N N . ASN A 1 98 ? -3.471 16.453 -5.707 1 83.81 98 ASN A N 1
ATOM 778 C CA . ASN A 1 98 ? -3.424 17.188 -4.449 1 83.81 98 ASN A CA 1
ATOM 779 C C . ASN A 1 98 ? -2.088 17.906 -4.266 1 83.81 98 ASN A C 1
ATOM 781 O O . ASN A 1 98 ? -1.991 18.859 -3.494 1 83.81 98 ASN A O 1
ATOM 785 N N . LEU A 1 99 ? -1.057 17.406 -4.801 1 79.69 99 LEU A N 1
ATOM 786 C CA . LEU A 1 99 ? 0.242 18.062 -4.77 1 79.69 99 LEU A CA 1
ATOM 787 C C . LEU A 1 99 ? 0.229 19.328 -5.629 1 79.69 99 LEU A C 1
ATOM 789 O O . LEU A 1 99 ? 0.865 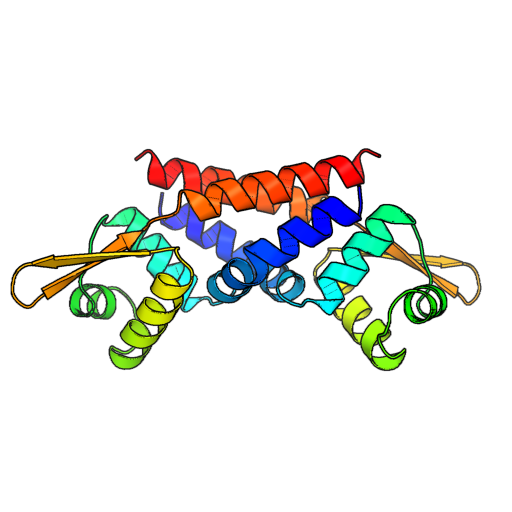20.328 -5.281 1 79.69 99 LEU A O 1
ATOM 793 N N . ASN A 1 100 ? -0.377 19.25 -6.746 1 69.5 100 ASN A N 1
ATOM 794 C CA . ASN A 1 100 ? -0.386 20.359 -7.691 1 69.5 100 ASN A CA 1
ATOM 795 C C . ASN A 1 100 ? -1.395 21.422 -7.285 1 69.5 100 ASN A C 1
ATOM 797 O O . ASN A 1 100 ? -1.385 22.531 -7.832 1 69.5 100 ASN A O 1
ATOM 801 N N . ASN A 1 101 ? -2.311 21.125 -6.391 1 63.28 101 ASN A N 1
ATOM 802 C CA . ASN A 1 101 ? -3.236 22.172 -5.973 1 63.28 101 ASN A CA 1
ATOM 803 C C . ASN A 1 101 ? -2.818 22.797 -4.645 1 63.28 101 ASN A C 1
ATOM 805 O O . ASN A 1 101 ? -2.367 22.094 -3.738 1 63.28 101 ASN A O 1
ATOM 809 N N . MET B 1 1 ? 11.562 -9.297 -15.914 1 62.38 1 MET B N 1
ATOM 810 C CA . MET B 1 1 ? 10.352 -8.547 -15.586 1 62.38 1 MET B CA 1
ATOM 811 C C . MET B 1 1 ? 9.953 -8.773 -14.133 1 62.38 1 MET B C 1
ATOM 813 O O . MET B 1 1 ? 9.727 -7.809 -13.391 1 62.38 1 MET B O 1
ATOM 817 N N . GLY B 1 2 ? 10.141 -9.922 -13.648 1 73.38 2 GLY B N 1
ATOM 818 C CA . GLY B 1 2 ? 9.805 -10.281 -12.281 1 73.38 2 GLY B CA 1
ATOM 819 C C . GLY B 1 2 ? 10.742 -9.688 -11.258 1 73.38 2 GLY B C 1
ATOM 820 O O . GLY B 1 2 ? 10.305 -9.102 -10.266 1 73.38 2 GLY B O 1
ATOM 821 N N . GLU B 1 3 ? 12.031 -9.516 -11.711 1 84 3 GLU B N 1
ATOM 822 C CA . GLU B 1 3 ? 13.039 -9.047 -10.766 1 84 3 GLU B CA 1
ATOM 823 C C . GLU B 1 3 ? 12.914 -7.547 -10.523 1 84 3 GLU B C 1
ATOM 825 O O . GLU B 1 3 ? 13.086 -7.074 -9.398 1 84 3 GLU B O 1
ATOM 830 N N . GLU B 1 4 ? 12.633 -6.844 -11.57 1 93.06 4 GLU B N 1
ATOM 831 C CA . GLU B 1 4 ? 12.484 -5.398 -11.445 1 93.06 4 GLU B CA 1
ATOM 832 C C . GLU B 1 4 ? 11.312 -5.043 -10.531 1 93.06 4 GLU B C 1
ATOM 834 O O . GLU B 1 4 ? 11.438 -4.18 -9.664 1 93.06 4 GLU B O 1
ATOM 839 N N . THR B 1 5 ? 10.258 -5.742 -10.633 1 96.12 5 THR B N 1
ATOM 840 C CA . THR B 1 5 ? 9.078 -5.484 -9.82 1 96.12 5 THR B CA 1
ATOM 841 C C . THR B 1 5 ? 9.359 -5.781 -8.352 1 96.12 5 THR B C 1
ATOM 843 O O . THR B 1 5 ? 8.914 -5.047 -7.469 1 96.12 5 THR B O 1
ATOM 846 N N . LEU B 1 6 ? 10.125 -6.773 -8.148 1 96.06 6 LEU B N 1
ATOM 847 C CA . LEU B 1 6 ? 10.453 -7.121 -6.773 1 96.06 6 LEU B CA 1
ATOM 848 C C . LEU B 1 6 ? 11.312 -6.035 -6.125 1 96.06 6 LEU B C 1
ATOM 850 O O . LEU B 1 6 ? 11.148 -5.73 -4.941 1 96.06 6 LEU B O 1
ATOM 854 N N . GLU B 1 7 ? 12.242 -5.496 -6.883 1 97.25 7 GLU B N 1
ATOM 855 C CA . GLU B 1 7 ? 13.07 -4.402 -6.379 1 97.25 7 GLU B CA 1
ATOM 856 C C . GLU B 1 7 ? 12.234 -3.168 -6.07 1 97.25 7 GLU B C 1
ATOM 858 O O . GLU B 1 7 ? 12.5 -2.459 -5.098 1 97.25 7 GLU B O 1
ATOM 863 N N . ILE B 1 8 ? 11.297 -2.945 -6.871 1 97.81 8 ILE B N 1
ATOM 864 C CA . ILE B 1 8 ? 10.398 -1.822 -6.652 1 97.81 8 ILE B CA 1
ATOM 865 C C . ILE B 1 8 ? 9.609 -2.035 -5.355 1 97.81 8 ILE B C 1
ATOM 867 O O . ILE B 1 8 ? 9.5 -1.123 -4.535 1 97.81 8 ILE B O 1
ATOM 871 N N . PHE B 1 9 ? 9.141 -3.236 -5.168 1 97.62 9 PHE B N 1
ATOM 872 C CA . PHE B 1 9 ? 8.445 -3.559 -3.928 1 97.62 9 PHE B CA 1
ATOM 873 C C . PHE B 1 9 ? 9.344 -3.326 -2.723 1 97.62 9 PHE B C 1
ATOM 875 O O . PHE B 1 9 ? 8.938 -2.697 -1.745 1 97.62 9 PHE B O 1
ATOM 882 N N . LYS B 1 10 ? 10.562 -3.75 -2.836 1 96.56 10 LYS B N 1
ATOM 883 C CA . LYS B 1 10 ? 11.508 -3.65 -1.731 1 96.56 10 LYS B CA 1
ATOM 884 C C . LYS B 1 10 ? 11.742 -2.195 -1.336 1 96.56 10 LYS B C 1
ATOM 886 O O . LYS B 1 10 ? 11.812 -1.872 -0.149 1 96.56 10 LYS B O 1
ATOM 891 N N . ARG B 1 11 ? 11.773 -1.338 -2.25 1 96.5 11 ARG B N 1
ATOM 892 C CA . ARG B 1 11 ? 12.055 0.072 -2.002 1 96.5 11 ARG B CA 1
ATOM 893 C C . ARG B 1 11 ? 10.852 0.768 -1.375 1 96.5 11 ARG B C 1
ATOM 895 O O . ARG B 1 11 ? 11 1.798 -0.713 1 96.5 11 ARG B O 1
ATOM 902 N N . GLY B 1 12 ? 9.688 0.189 -1.563 1 97.06 12 GLY B N 1
ATOM 903 C CA . GLY B 1 12 ? 8.492 0.91 -1.148 1 97.06 12 GLY B CA 1
ATOM 904 C C . GLY B 1 12 ? 7.684 0.171 -0.1 1 97.06 12 GLY B C 1
ATOM 905 O O . GLY B 1 12 ? 6.539 0.534 0.177 1 97.06 12 GLY B O 1
ATOM 906 N N . THR B 1 13 ? 8.297 -0.928 0.458 1 96 13 THR B N 1
ATOM 907 C CA . THR B 1 13 ? 7.574 -1.719 1.446 1 96 13 THR B CA 1
ATOM 908 C C . THR B 1 13 ? 7.16 -0.854 2.633 1 96 13 THR B C 1
ATOM 910 O O . THR B 1 13 ? 6.059 -1.004 3.162 1 96 13 THR B O 1
ATOM 913 N N . ARG B 1 14 ? 8.008 0.069 3.006 1 95.44 14 ARG B N 1
ATOM 914 C CA . ARG B 1 14 ? 7.695 0.966 4.117 1 95.44 14 ARG B CA 1
ATOM 915 C C . ARG B 1 14 ? 6.508 1.862 3.781 1 95.44 14 ARG B C 1
ATOM 917 O O . ARG B 1 14 ? 5.656 2.115 4.633 1 95.44 14 ARG B O 1
ATOM 924 N N . ILE B 1 15 ? 6.449 2.369 2.596 1 97.38 15 ILE B N 1
ATOM 925 C CA . ILE B 1 15 ? 5.352 3.217 2.141 1 97.38 15 ILE B CA 1
ATOM 926 C C . ILE B 1 15 ? 4.039 2.443 2.221 1 97.38 15 ILE B C 1
ATOM 928 O O . ILE B 1 15 ? 3.039 2.957 2.729 1 97.38 15 ILE B O 1
ATOM 932 N N . LEU B 1 16 ? 4.078 1.217 1.763 1 97.81 16 LEU B N 1
ATOM 933 C CA . LEU B 1 16 ? 2.895 0.366 1.816 1 97.81 16 LEU B CA 1
ATOM 934 C C . LEU B 1 16 ? 2.447 0.151 3.258 1 97.81 16 LEU B C 1
ATOM 936 O O . LEU B 1 16 ? 1.256 0.253 3.564 1 97.81 16 LEU B O 1
ATOM 940 N N . ASN B 1 17 ? 3.361 -0.107 4.094 1 97 17 ASN B N 1
ATOM 941 C CA . ASN B 1 17 ? 3.08 -0.324 5.508 1 97 17 ASN B CA 1
ATOM 942 C C . ASN B 1 17 ? 2.447 0.908 6.148 1 97 17 ASN B C 1
ATOM 944 O O . ASN B 1 17 ? 1.497 0.79 6.926 1 97 17 ASN B O 1
ATOM 948 N N . ILE B 1 18 ? 2.922 2.002 5.84 1 97.56 18 ILE B N 1
ATOM 949 C CA . ILE B 1 18 ? 2.422 3.244 6.418 1 97.56 18 ILE B CA 1
ATOM 950 C C . ILE B 1 18 ? 1.019 3.531 5.891 1 97.56 18 ILE B C 1
ATOM 952 O O . ILE B 1 18 ? 0.101 3.807 6.668 1 97.56 18 ILE B O 1
ATOM 956 N N . LEU B 1 19 ? 0.81 3.404 4.648 1 97.5 19 LEU B N 1
ATOM 957 C CA . LEU B 1 19 ? -0.404 3.879 3.992 1 97.5 19 LEU B CA 1
ATOM 958 C C . LEU B 1 19 ? -1.557 2.906 4.211 1 97.5 19 LEU B C 1
ATOM 960 O O . LEU B 1 19 ? -2.715 3.24 3.957 1 97.5 19 LEU B O 1
ATOM 964 N N . GLN B 1 20 ? -1.222 1.745 4.746 1 97.06 20 GLN B N 1
ATOM 965 C CA . GLN B 1 20 ? -2.311 0.797 4.957 1 97.06 20 GLN B CA 1
ATOM 966 C C . GLN B 1 20 ? -3.115 1.155 6.203 1 97.06 20 GLN B C 1
ATOM 968 O O . GLN B 1 20 ? -4.207 0.629 6.418 1 97.06 20 GLN B O 1
ATOM 973 N N . ASP B 1 21 ? -2.619 2.037 7.023 1 97.69 21 ASP B N 1
ATOM 974 C CA . ASP B 1 21 ? -3.283 2.428 8.266 1 97.69 21 ASP B CA 1
ATOM 975 C C . ASP B 1 21 ? -4.305 3.535 8.016 1 97.69 21 ASP B C 1
ATOM 977 O O . ASP B 1 21 ? -3.971 4.578 7.449 1 97.69 21 ASP B O 1
ATOM 981 N N . GLU B 1 22 ? -5.457 3.297 8.562 1 96.81 22 GLU B N 1
ATOM 982 C CA . GLU B 1 22 ? -6.555 4.215 8.281 1 96.81 22 GLU B CA 1
ATOM 983 C C . GLU B 1 22 ? -6.293 5.594 8.875 1 96.81 22 GLU B C 1
ATOM 985 O O . GLU B 1 22 ? -6.602 6.613 8.266 1 96.81 22 GLU B O 1
ATOM 990 N N . LYS B 1 23 ? -5.809 5.672 10.031 1 97.81 23 LYS B N 1
ATOM 991 C CA . LYS B 1 23 ? -5.539 6.953 10.68 1 97.81 23 LYS B CA 1
ATOM 992 C C . LYS B 1 23 ? -4.457 7.73 9.938 1 97.81 23 LYS B C 1
ATOM 994 O O . LYS B 1 23 ? -4.555 8.945 9.781 1 97.81 23 LYS B O 1
ATOM 999 N N . ARG B 1 24 ? -3.461 7.035 9.484 1 98.06 24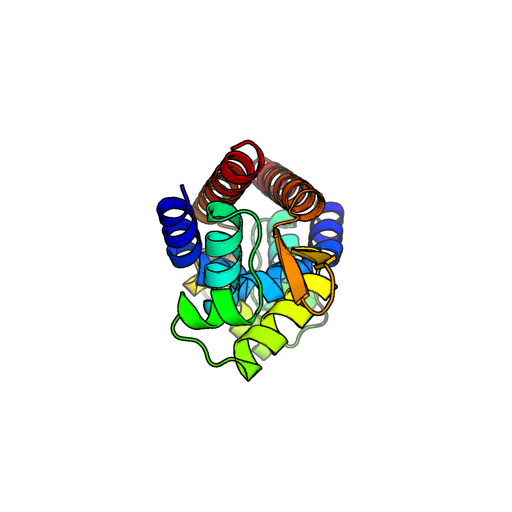 ARG B N 1
ATOM 1000 C CA . ARG B 1 24 ? -2.404 7.684 8.719 1 98.06 24 ARG B CA 1
ATOM 1001 C C . ARG B 1 24 ? -2.928 8.172 7.371 1 98.06 24 ARG B C 1
ATOM 1003 O O . ARG B 1 24 ? -2.49 9.211 6.871 1 98.06 24 ARG B O 1
ATOM 1010 N N . GLN B 1 25 ? -3.82 7.406 6.785 1 97.5 25 GLN B N 1
ATOM 1011 C CA . GLN B 1 25 ? -4.48 7.879 5.574 1 97.5 25 GLN B CA 1
ATOM 1012 C C . GLN B 1 25 ? -5.23 9.18 5.832 1 97.5 25 GLN B C 1
ATOM 1014 O O . GLN B 1 25 ? -5.141 10.125 5.043 1 97.5 25 GLN B O 1
ATOM 1019 N N . GLN B 1 26 ? -5.938 9.219 6.855 1 97.19 26 GLN B N 1
ATOM 1020 C CA . GLN B 1 26 ? -6.703 10.414 7.215 1 97.19 26 GLN B CA 1
ATOM 1021 C C . GLN B 1 26 ? -5.781 11.609 7.441 1 97.19 26 GLN B C 1
ATOM 1023 O O . GLN B 1 26 ? -6.062 12.711 6.977 1 97.19 26 GLN B O 1
ATOM 1028 N N . ILE B 1 27 ? -4.742 11.398 8.133 1 97.69 27 ILE B N 1
ATOM 1029 C CA . ILE B 1 27 ? -3.787 12.461 8.422 1 97.69 27 ILE B CA 1
ATOM 1030 C C . ILE B 1 27 ? -3.193 12.984 7.113 1 97.69 27 ILE B C 1
ATOM 1032 O O . ILE B 1 27 ? -3.105 14.195 6.902 1 97.69 27 ILE B O 1
ATOM 1036 N N . LEU B 1 28 ? -2.814 12.109 6.293 1 97 28 LEU B N 1
ATOM 1037 C CA . LEU B 1 28 ? -2.225 12.5 5.016 1 97 28 LEU B CA 1
ATOM 1038 C C . LEU B 1 28 ? -3.193 13.352 4.207 1 97 28 LEU B C 1
ATOM 1040 O O . LEU B 1 28 ? -2.816 14.406 3.691 1 97 28 LEU B O 1
ATOM 1044 N N . VAL B 1 29 ? -4.41 12.875 4.074 1 95.88 29 VAL B N 1
ATOM 1045 C CA . VAL B 1 29 ? -5.418 13.586 3.295 1 95.88 29 VAL B CA 1
ATOM 1046 C C . VAL B 1 29 ? -5.668 14.961 3.902 1 95.88 29 VAL B C 1
ATOM 1048 O O . VAL B 1 29 ? -5.797 15.953 3.18 1 95.88 29 VAL B O 1
ATOM 1051 N N . LEU B 1 30 ? -5.758 15.008 5.203 1 96.19 30 LEU B N 1
ATOM 1052 C CA . LEU B 1 30 ? -5.941 16.281 5.898 1 96.19 30 LEU B CA 1
ATOM 1053 C C . LEU B 1 30 ? -4.812 17.25 5.562 1 96.19 30 LEU B C 1
ATOM 1055 O O . LEU B 1 30 ? -5.066 18.422 5.281 1 96.19 30 LEU B O 1
ATOM 1059 N N . LEU B 1 31 ? -3.596 16.766 5.523 1 96.06 31 LEU B N 1
ATOM 1060 C CA . LEU B 1 31 ? -2.439 17.609 5.266 1 96.06 31 LEU B CA 1
ATOM 1061 C C . LEU B 1 31 ? -2.381 18.016 3.795 1 96.06 31 LEU B C 1
ATOM 1063 O O . LEU B 1 31 ? -1.846 19.078 3.461 1 96.06 31 LEU B O 1
ATOM 1067 N N . CYS B 1 32 ? -2.861 17.141 2.99 1 92.31 32 CYS B N 1
ATOM 1068 C CA . CYS B 1 32 ? -2.98 17.531 1.589 1 92.31 32 CYS B CA 1
ATOM 1069 C C . CYS B 1 32 ? -3.947 18.703 1.427 1 92.31 32 CYS B C 1
ATOM 1071 O O . CYS B 1 32 ? -3.732 19.578 0.589 1 92.31 32 CYS B O 1
ATOM 1073 N N . LYS B 1 33 ? -4.93 18.703 2.215 1 90.44 33 LYS B N 1
ATOM 1074 C CA . LYS B 1 33 ? -5.98 19.703 2.125 1 90.44 33 LYS B CA 1
ATOM 1075 C C . LYS B 1 33 ? -5.543 21.016 2.779 1 90.44 33 LYS B C 1
ATOM 1077 O O . LYS B 1 33 ? -5.746 22.094 2.219 1 90.44 33 LYS B O 1
ATOM 1082 N N . GLU B 1 34 ? -4.949 21.047 3.941 1 88.81 34 GLU B N 1
ATOM 1083 C CA . GLU B 1 34 ? -4.684 22.219 4.766 1 88.81 34 GLU B CA 1
ATOM 1084 C C . GLU B 1 34 ? -3.26 22.719 4.555 1 88.81 34 GLU B C 1
ATOM 1086 O O . GLU B 1 34 ? -2.916 23.828 5 1 88.81 34 GLU B O 1
ATOM 1091 N N . LYS B 1 35 ? -2.391 21.969 3.881 1 86.25 35 LYS B N 1
ATOM 1092 C CA . LYS B 1 35 ? -1.019 22.297 3.506 1 86.25 35 LYS B CA 1
ATOM 1093 C C . LYS B 1 35 ? -0.062 22.078 4.672 1 86.25 35 LYS B C 1
ATOM 1095 O O . LYS B 1 35 ? 0.914 21.328 4.551 1 86.25 35 LYS B O 1
ATOM 1100 N N . GLN B 1 36 ? -0.305 22.844 5.836 1 95.44 36 GLN B N 1
ATOM 1101 C CA . GLN B 1 36 ? 0.543 22.641 7.004 1 95.44 36 GLN B CA 1
ATOM 1102 C C . GLN B 1 36 ? -0.267 22.719 8.289 1 95.44 36 GLN B C 1
ATOM 1104 O O . GLN B 1 36 ? -1.137 23.578 8.438 1 95.44 36 GLN B O 1
ATOM 1109 N N . LEU B 1 37 ? 0.014 21.766 9.266 1 97.94 37 LEU B N 1
ATOM 1110 C CA . LEU B 1 37 ? -0.686 21.734 10.539 1 97.94 37 LEU B CA 1
ATOM 1111 C C . LEU B 1 37 ? 0.252 21.281 11.664 1 97.94 37 LEU B C 1
ATOM 1113 O O . LEU B 1 37 ? 1.187 20.516 11.43 1 97.94 37 LEU B O 1
ATOM 1117 N N . THR B 1 38 ? -0.057 21.766 12.867 1 98.06 38 THR B N 1
ATOM 1118 C CA . THR B 1 38 ? 0.626 21.297 14.062 1 98.06 38 THR B CA 1
ATOM 1119 C C . THR B 1 38 ? -0.04 20.031 14.594 1 98.06 38 THR B C 1
ATOM 1121 O O . THR B 1 38 ? -1.145 19.672 14.172 1 98.06 38 THR B O 1
ATOM 1124 N N . VAL B 1 39 ? 0.67 19.344 15.555 1 97.75 39 VAL B N 1
ATOM 1125 C CA . VAL B 1 39 ? 0.104 18.172 16.219 1 97.75 39 VAL B CA 1
ATOM 1126 C C . VAL B 1 39 ? -1.233 18.531 16.859 1 97.75 39 VAL B C 1
ATOM 1128 O O . VAL B 1 39 ? -2.217 17.797 16.703 1 97.75 39 VAL B O 1
ATOM 1131 N N . ASN B 1 40 ? -1.271 19.703 17.438 1 97.31 40 ASN B N 1
ATOM 1132 C CA . ASN B 1 40 ? -2.482 20.141 18.125 1 97.31 40 ASN B CA 1
ATOM 1133 C C . ASN B 1 40 ? -3.625 20.391 17.141 1 97.31 40 ASN B C 1
ATOM 1135 O O . ASN B 1 40 ? -4.77 20.016 17.406 1 97.31 40 ASN B O 1
ATOM 1139 N N . GLU B 1 41 ? -3.314 20.984 16.078 1 98 41 GLU B N 1
ATOM 1140 C CA . GLU B 1 41 ? -4.34 21.234 15.07 1 98 41 GLU B CA 1
ATOM 1141 C C . GLU B 1 41 ? -4.863 19.938 14.477 1 98 41 GLU B C 1
ATOM 1143 O O . GLU B 1 41 ? -6.07 19.781 14.273 1 98 41 GLU B O 1
ATOM 1148 N N . ILE B 1 42 ? -4.012 19.047 14.203 1 98.06 42 ILE B N 1
ATOM 1149 C CA . ILE B 1 42 ? -4.422 17.75 13.672 1 98.06 42 ILE B CA 1
ATOM 1150 C C . ILE B 1 42 ? -5.32 17.031 14.68 1 98.06 42 ILE B C 1
ATOM 1152 O O . ILE B 1 42 ? -6.375 16.5 14.32 1 98.06 42 ILE B O 1
ATOM 1156 N N . THR B 1 43 ? -4.914 17.047 15.953 1 98 43 THR B N 1
ATOM 1157 C CA . THR B 1 43 ? -5.668 16.391 17.016 1 98 43 THR B CA 1
ATOM 1158 C C . THR B 1 43 ? -7.055 17 17.156 1 98 43 THR B C 1
ATOM 1160 O O . THR B 1 43 ? -8.023 16.312 17.453 1 98 43 THR B O 1
ATOM 1163 N N . SER B 1 44 ? -7.148 18.281 16.828 1 97.75 44 SER B N 1
ATOM 1164 C CA . SER B 1 44 ? -8.43 18.969 16.922 1 97.75 44 SER B CA 1
ATOM 1165 C C . SER B 1 44 ? -9.328 18.641 15.742 1 97.75 44 SER B C 1
ATOM 1167 O O . SER B 1 44 ? -10.555 18.688 15.859 1 97.75 44 SER B O 1
ATOM 1169 N N . LEU B 1 45 ? -8.789 18.25 14.648 1 97.19 45 LEU B N 1
ATOM 1170 C CA . LEU B 1 45 ? -9.539 18.078 13.414 1 97.19 45 LEU B CA 1
ATOM 1171 C C . LEU B 1 45 ? -9.867 16.609 13.164 1 97.19 45 LEU B C 1
ATOM 1173 O O . LEU B 1 45 ? -10.742 16.297 12.359 1 97.19 45 LEU B O 1
ATOM 1177 N N . LEU B 1 46 ? -9.172 15.68 13.812 1 96.5 46 LEU B N 1
ATOM 1178 C CA . LEU B 1 46 ? -9.406 14.25 13.672 1 96.5 46 LEU B CA 1
ATOM 1179 C C . LEU B 1 46 ? -9.688 13.602 15.023 1 96.5 46 LEU B C 1
ATOM 1181 O O . LEU B 1 46 ? -9.172 14.055 16.047 1 96.5 46 LEU B O 1
ATOM 1185 N N . PRO B 1 47 ? -10.555 12.586 15.031 1 97.06 47 PRO B N 1
ATOM 1186 C CA . PRO B 1 47 ? -10.852 11.859 16.266 1 97.06 47 PRO B CA 1
ATOM 1187 C C . PRO B 1 47 ? -9.734 10.891 16.672 1 97.06 47 PRO B C 1
ATOM 1189 O O . PRO B 1 47 ? -9.977 9.688 16.797 1 97.06 47 PRO B O 1
ATOM 1192 N N . ILE B 1 48 ? -8.539 11.273 16.859 1 96.81 48 ILE B N 1
ATOM 1193 C CA . ILE B 1 48 ? -7.336 10.539 17.234 1 96.81 48 ILE B CA 1
ATOM 1194 C C . ILE B 1 48 ? -6.648 11.25 18.406 1 96.81 48 ILE B C 1
ATOM 1196 O O . ILE B 1 48 ? -6.547 12.477 18.422 1 96.81 48 ILE B O 1
ATOM 1200 N N . SER B 1 49 ? -6.211 10.531 19.406 1 97.94 49 SER B N 1
ATOM 1201 C CA . SER B 1 49 ? -5.551 11.133 20.547 1 97.94 49 SER B CA 1
ATOM 1202 C C . SER B 1 49 ? -4.234 11.789 20.156 1 97.94 49 SER B C 1
ATOM 1204 O O . SER B 1 49 ? -3.613 11.406 19.172 1 97.94 49 SER B O 1
ATOM 1206 N N . ARG B 1 50 ? -3.805 12.75 21 1 98.06 50 ARG B N 1
ATOM 1207 C CA . ARG B 1 50 ? -2.568 13.469 20.719 1 98.06 50 ARG B CA 1
ATOM 1208 C C . ARG B 1 50 ? -1.371 12.523 20.719 1 98.06 50 ARG B C 1
ATOM 1210 O O . ARG B 1 50 ? -0.521 12.594 19.828 1 98.06 50 ARG B O 1
ATOM 1217 N N . PRO B 1 51 ? -1.25 11.609 21.656 1 98.31 51 PRO B N 1
ATOM 1218 C CA . PRO B 1 51 ? -0.125 10.672 21.609 1 98.31 51 PRO B CA 1
ATOM 1219 C C . PRO B 1 51 ? -0.122 9.828 20.328 1 98.31 51 PRO B C 1
ATOM 1221 O O . PRO B 1 51 ? 0.94 9.57 19.75 1 98.31 51 PRO B O 1
ATOM 1224 N N . ALA B 1 52 ? -1.288 9.367 19.922 1 98.38 52 ALA B N 1
ATOM 1225 C CA . ALA B 1 52 ? -1.394 8.57 18.688 1 98.38 52 ALA B CA 1
ATOM 1226 C C . ALA B 1 52 ? -1.02 9.398 17.469 1 98.38 52 ALA B C 1
ATOM 1228 O O . ALA B 1 52 ? -0.297 8.922 16.594 1 98.38 52 ALA B O 1
ATOM 1229 N N . VAL B 1 53 ? -1.546 10.594 17.391 1 98.56 53 VAL B N 1
ATOM 1230 C CA . VAL B 1 53 ? -1.201 11.484 16.297 1 98.56 53 VAL B CA 1
ATOM 1231 C C . VAL B 1 53 ? 0.314 11.672 16.234 1 98.56 53 VAL B C 1
ATOM 1233 O O . VAL B 1 53 ? 0.917 11.555 15.164 1 98.56 53 VAL B O 1
ATOM 1236 N N . SER B 1 54 ? 0.881 11.953 17.312 1 98.31 54 SER B N 1
ATOM 1237 C CA . SER B 1 54 ? 2.326 12.156 17.375 1 98.31 54 SER B CA 1
ATOM 1238 C C . SER B 1 54 ? 3.074 10.922 16.875 1 98.31 54 SER B C 1
ATOM 1240 O O . SER B 1 54 ? 4.027 11.039 16.094 1 98.31 54 SER B O 1
ATOM 1242 N N . HIS B 1 55 ? 2.643 9.828 17.312 1 98.56 55 HIS B N 1
ATOM 1243 C CA . HIS B 1 55 ? 3.252 8.57 16.891 1 98.56 55 HIS B CA 1
ATOM 1244 C C . HIS B 1 55 ? 3.121 8.375 15.375 1 98.56 55 HIS B C 1
ATOM 1246 O O . HIS B 1 55 ? 4.098 8.047 14.703 1 98.56 55 HIS B O 1
ATOM 1252 N N . HIS B 1 56 ? 1.949 8.531 14.844 1 98.69 56 HIS B N 1
ATOM 1253 C CA . HIS B 1 56 ? 1.723 8.383 13.406 1 98.69 56 HIS B CA 1
ATOM 1254 C C . HIS B 1 56 ? 2.58 9.359 12.609 1 98.69 56 HIS B C 1
ATOM 1256 O O . HIS B 1 56 ? 3.168 8.992 11.594 1 98.69 56 HIS B O 1
ATOM 1262 N N . LEU B 1 57 ? 2.635 10.609 13.094 1 98.62 57 LEU B N 1
ATOM 1263 C CA . LEU B 1 57 ? 3.43 11.625 12.406 1 98.62 57 LEU B CA 1
ATOM 1264 C C . LEU B 1 57 ? 4.902 11.227 12.367 1 98.62 57 LEU B C 1
ATOM 1266 O O . LEU B 1 57 ? 5.57 11.414 11.344 1 98.62 57 LEU B O 1
ATOM 1270 N N . LYS B 1 58 ? 5.352 10.711 13.469 1 98.5 58 LYS B N 1
ATOM 1271 C CA . LYS B 1 58 ? 6.734 10.25 13.5 1 98.5 58 LYS B CA 1
ATOM 1272 C C . LYS B 1 58 ? 6.977 9.156 12.461 1 98.5 58 LYS B C 1
ATOM 1274 O O . LYS B 1 58 ? 7.957 9.211 11.711 1 98.5 58 LYS B O 1
ATOM 1279 N N . LEU B 1 59 ? 6.164 8.148 12.414 1 98.38 59 LEU B N 1
ATOM 1280 C CA . LEU B 1 59 ? 6.273 7.055 11.461 1 98.38 59 LEU B CA 1
ATOM 1281 C C . LEU B 1 59 ? 6.207 7.57 10.023 1 98.38 59 LEU B C 1
ATOM 1283 O O . LEU B 1 59 ? 6.988 7.152 9.172 1 98.38 59 LEU B O 1
ATOM 1287 N N . MET B 1 60 ? 5.305 8.445 9.727 1 98.56 60 MET B N 1
ATOM 1288 C CA . MET B 1 60 ? 5.102 8.984 8.383 1 98.56 60 MET B CA 1
ATOM 1289 C C . MET B 1 60 ? 6.281 9.852 7.957 1 98.56 60 MET B C 1
ATOM 1291 O O . MET B 1 60 ? 6.664 9.852 6.785 1 98.56 60 MET B O 1
ATOM 1295 N N . LEU B 1 61 ? 6.801 10.594 8.961 1 98 61 LEU B N 1
ATOM 1296 C CA . LEU B 1 61 ? 8 11.383 8.695 1 98 61 LEU B CA 1
ATOM 1297 C C . LEU B 1 61 ? 9.18 10.484 8.344 1 98 61 LEU B C 1
ATOM 1299 O O . LEU B 1 61 ? 9.883 10.727 7.363 1 98 61 LEU B O 1
ATOM 1303 N N . ASP B 1 62 ? 9.352 9.461 9.117 1 97.12 62 ASP B N 1
ATOM 1304 C CA . ASP B 1 62 ? 10.445 8.516 8.906 1 97.12 62 ASP B CA 1
ATOM 1305 C C . ASP B 1 62 ? 10.32 7.828 7.547 1 97.12 62 ASP B C 1
ATOM 1307 O O . ASP B 1 62 ? 11.328 7.477 6.93 1 97.12 62 ASP B O 1
ATOM 1311 N N . ALA B 1 63 ? 9.125 7.668 7.062 1 97 63 ALA B N 1
ATOM 1312 C CA . ALA B 1 63 ? 8.875 6.98 5.797 1 97 63 ALA B CA 1
ATOM 1313 C C . ALA B 1 63 ? 8.984 7.945 4.621 1 97 63 ALA B C 1
ATOM 1315 O O . ALA B 1 63 ? 8.883 7.531 3.461 1 97 63 ALA B O 1
ATOM 1316 N N . GLY B 1 64 ? 9.062 9.203 4.879 1 96.94 64 GLY B N 1
ATOM 1317 C CA . GLY B 1 64 ? 9.281 10.18 3.826 1 96.94 64 GLY B CA 1
ATOM 1318 C C . GLY B 1 64 ? 7.992 10.688 3.211 1 96.94 64 GLY B C 1
ATOM 1319 O O . GLY B 1 64 ? 7.996 11.211 2.096 1 96.94 64 GLY B O 1
ATOM 1320 N N . LEU B 1 65 ? 6.895 10.555 3.867 1 97.5 65 LEU B N 1
ATOM 1321 C CA . LEU B 1 65 ? 5.609 11 3.344 1 97.5 65 LEU B CA 1
ATOM 1322 C C . LEU B 1 65 ? 5.301 12.422 3.793 1 97.5 65 LEU B C 1
ATOM 1324 O O . LEU B 1 65 ? 4.418 13.078 3.234 1 97.5 65 LEU B O 1
ATOM 1328 N N . LEU B 1 66 ? 5.992 12.828 4.832 1 98 66 LEU B N 1
ATOM 1329 C CA . LEU B 1 66 ? 5.773 14.156 5.402 1 98 66 LEU B CA 1
ATOM 1330 C C . LEU B 1 66 ? 7.086 14.922 5.52 1 98 66 LEU B C 1
ATOM 1332 O O . LEU B 1 66 ? 8.164 14.32 5.488 1 98 66 LEU B O 1
ATOM 1336 N N . SER B 1 67 ? 6.953 16.141 5.598 1 97.94 67 SER B N 1
ATOM 1337 C CA . SER B 1 67 ? 8.023 17.031 6.043 1 97.94 67 SER B CA 1
ATOM 1338 C C . SER B 1 67 ? 7.59 17.859 7.258 1 97.94 67 SER B C 1
ATOM 1340 O O . SER B 1 67 ? 6.398 17.938 7.57 1 97.94 67 SER B O 1
ATOM 1342 N N . VAL B 1 68 ? 8.594 18.375 7.977 1 98.12 68 VAL B N 1
ATOM 1343 C CA . VAL B 1 68 ? 8.281 19.141 9.18 1 98.12 68 VAL B CA 1
ATOM 1344 C C . VAL B 1 68 ? 9.188 20.359 9.266 1 98.12 68 VAL B C 1
ATOM 1346 O O . VAL B 1 68 ? 10.375 20.281 8.945 1 98.12 68 VAL B O 1
ATOM 1349 N N . THR B 1 69 ? 8.602 21.484 9.516 1 97.25 69 THR B N 1
ATOM 1350 C CA . THR B 1 69 ? 9.336 22.734 9.742 1 97.25 69 THR B CA 1
ATOM 1351 C C . THR B 1 69 ? 9.047 23.281 11.125 1 97.25 69 THR B C 1
ATOM 1353 O O . THR B 1 69 ? 7.953 23.094 11.664 1 97.25 69 THR B O 1
ATOM 1356 N N . GLN B 1 70 ? 10.07 23.906 11.648 1 96.31 70 GLN B N 1
ATOM 1357 C CA . GLN B 1 70 ? 9.914 24.484 12.977 1 96.31 70 GLN B CA 1
ATOM 1358 C C . GLN B 1 70 ? 9.789 26 12.906 1 96.31 70 GLN B C 1
ATOM 1360 O O . GLN B 1 70 ? 10.547 26.656 12.188 1 96.31 70 GLN B O 1
ATOM 1365 N N . ALA B 1 71 ? 8.75 26.484 13.578 1 95.06 71 ALA B N 1
ATOM 1366 C CA . ALA B 1 71 ? 8.57 27.922 13.773 1 95.06 71 ALA B CA 1
ATOM 1367 C C . ALA B 1 71 ? 8.367 28.25 15.25 1 95.06 71 ALA B C 1
ATOM 1369 O O . ALA B 1 71 ? 7.309 27.969 15.82 1 95.06 71 ALA B O 1
ATOM 1370 N N . GLY B 1 72 ? 9.422 28.891 15.797 1 95.12 72 GLY B N 1
ATOM 1371 C CA . GLY B 1 72 ? 9.359 29.078 17.234 1 95.12 72 GLY B CA 1
ATOM 1372 C C . GLY B 1 72 ? 9.32 27.781 18.016 1 95.12 72 GLY B C 1
ATOM 1373 O O . GLY B 1 72 ? 10.188 26.922 17.844 1 95.12 72 GLY B O 1
ATOM 1374 N N . LEU B 1 7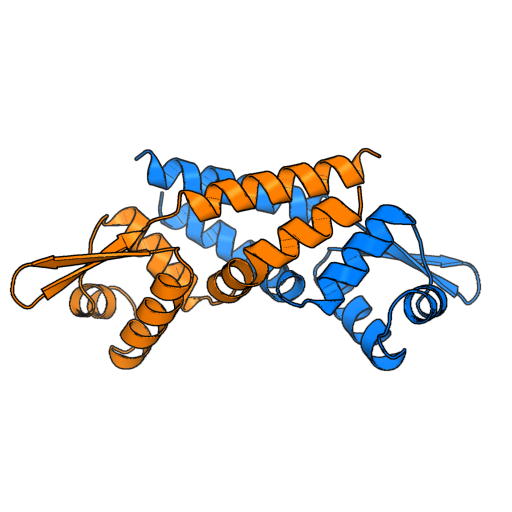3 ? 8.18 27.562 18.812 1 93.38 73 LEU B N 1
ATOM 1375 C CA . LEU B 1 73 ? 8.055 26.375 19.641 1 93.38 73 LEU B CA 1
ATOM 1376 C C . LEU B 1 73 ? 7.188 25.328 18.953 1 93.38 73 LEU B C 1
ATOM 1378 O O . LEU B 1 73 ? 7.023 24.219 19.469 1 93.38 73 LEU B O 1
ATOM 1382 N N . GLU B 1 74 ? 6.754 25.719 17.75 1 94.75 74 GLU B N 1
ATOM 1383 C CA . GLU B 1 74 ? 5.801 24.828 17.109 1 94.75 74 GLU B CA 1
ATOM 1384 C C . GLU B 1 74 ? 6.434 24.109 15.914 1 94.75 74 GLU B C 1
ATOM 1386 O O . GLU B 1 74 ? 7.301 24.672 15.242 1 94.75 74 GLU B O 1
ATOM 1391 N N . ARG B 1 75 ? 6.039 22.875 15.711 1 97.31 75 ARG B N 1
ATOM 1392 C CA . ARG B 1 75 ? 6.379 22.094 14.531 1 97.31 75 ARG B CA 1
ATOM 1393 C C . ARG B 1 75 ? 5.184 21.984 13.594 1 97.31 75 ARG B C 1
ATOM 1395 O O . ARG B 1 75 ? 4.082 21.625 14.016 1 97.31 75 ARG B O 1
ATOM 1402 N N . TYR B 1 76 ? 5.441 22.328 12.328 1 98.25 76 TYR B N 1
ATOM 1403 C CA . TYR B 1 76 ? 4.402 22.266 11.305 1 98.25 76 TYR B CA 1
ATOM 1404 C C . TYR B 1 76 ? 4.676 21.125 10.32 1 98.25 76 TYR B C 1
ATOM 1406 O O . TYR B 1 76 ? 5.742 21.078 9.711 1 98.25 76 TYR B O 1
ATOM 1414 N N . TYR B 1 77 ? 3.709 20.266 10.211 1 98.25 77 TYR B N 1
ATOM 1415 C CA . TYR B 1 77 ? 3.82 19.109 9.328 1 98.25 77 TYR B CA 1
ATOM 1416 C C . TYR B 1 77 ? 3.113 19.375 8 1 98.25 77 TYR B C 1
ATOM 1418 O O . TYR B 1 77 ? 2.037 19.969 7.973 1 98.25 77 TYR B O 1
ATOM 1426 N N . SER B 1 78 ? 3.727 18.875 6.941 1 97.31 78 SER B N 1
ATOM 1427 C CA . SER B 1 78 ? 3.172 18.984 5.594 1 97.31 78 SER B CA 1
ATOM 1428 C C . SER B 1 78 ? 3.348 17.672 4.824 1 97.31 78 SER B C 1
ATOM 1430 O O . SER B 1 78 ? 4.246 16.891 5.121 1 97.31 78 SER B O 1
ATOM 1432 N N . SER B 1 79 ? 2.434 17.5 3.854 1 96.12 79 SER B N 1
ATOM 1433 C CA . SER B 1 79 ? 2.623 16.359 2.969 1 96.12 79 SER B CA 1
ATOM 1434 C C . SER B 1 79 ? 3.852 16.547 2.084 1 96.12 79 SER B C 1
ATOM 1436 O O . SER B 1 79 ? 4.133 17.656 1.625 1 96.12 79 SER B O 1
ATOM 1438 N N . ASP B 1 80 ? 4.617 15.555 1.902 1 96.06 80 ASP B N 1
ATOM 1439 C CA . ASP B 1 80 ? 5.781 15.469 1.026 1 96.06 80 ASP B CA 1
ATOM 1440 C C . ASP B 1 80 ? 5.793 14.164 0.244 1 96.06 80 ASP B C 1
ATOM 1442 O O . ASP B 1 80 ? 6.391 13.18 0.681 1 96.06 80 ASP B O 1
ATOM 1446 N N . LEU B 1 81 ? 5.152 14.188 -0.938 1 96.19 81 LEU B N 1
ATOM 1447 C CA . LEU B 1 81 ? 4.789 12.922 -1.568 1 96.19 81 LEU B CA 1
ATOM 1448 C C . LEU B 1 81 ? 5.562 12.719 -2.867 1 96.19 81 LEU B C 1
ATOM 1450 O O . LEU B 1 81 ? 5.301 11.773 -3.609 1 96.19 81 LEU B O 1
ATOM 1454 N N . ASP B 1 82 ? 6.617 13.547 -3.1 1 96.25 82 ASP B N 1
ATOM 1455 C CA . ASP B 1 82 ? 7.309 13.461 -4.383 1 96.25 82 ASP B CA 1
ATOM 1456 C C . ASP B 1 82 ? 7.879 12.062 -4.609 1 96.25 82 ASP B C 1
ATOM 1458 O O . ASP B 1 82 ? 7.598 11.43 -5.629 1 96.25 82 ASP B O 1
ATOM 1462 N N . ASP B 1 83 ? 8.586 11.617 -3.664 1 96.81 83 ASP B N 1
ATOM 1463 C CA . ASP B 1 83 ? 9.211 10.305 -3.805 1 96.81 83 ASP B CA 1
ATOM 1464 C C . ASP B 1 83 ? 8.164 9.195 -3.807 1 96.81 83 ASP B C 1
ATOM 1466 O O . ASP B 1 83 ? 8.281 8.227 -4.562 1 96.81 83 ASP B O 1
ATOM 1470 N N . THR B 1 84 ? 7.18 9.344 -2.973 1 97.5 84 THR B N 1
ATOM 1471 C CA . THR B 1 84 ? 6.102 8.359 -2.898 1 97.5 84 THR B CA 1
ATOM 1472 C C . THR B 1 84 ? 5.375 8.258 -4.234 1 97.5 84 THR B C 1
ATOM 1474 O O . THR B 1 84 ? 5.098 7.152 -4.711 1 97.5 84 THR B O 1
ATOM 1477 N N . LEU B 1 85 ? 5.121 9.367 -4.809 1 97.38 85 LEU B N 1
ATOM 1478 C CA . LEU B 1 85 ? 4.418 9.391 -6.086 1 97.38 85 LEU B CA 1
ATOM 1479 C C . LEU B 1 85 ? 5.262 8.75 -7.184 1 97.38 85 LEU B C 1
ATOM 1481 O O . LEU B 1 85 ? 4.746 7.996 -8.016 1 97.38 85 LEU B O 1
ATOM 1485 N N . GLU B 1 86 ? 6.484 9.07 -7.168 1 97.81 86 GLU B N 1
ATOM 1486 C CA . GLU B 1 86 ? 7.379 8.453 -8.141 1 97.81 86 GLU B CA 1
ATOM 1487 C C . GLU B 1 86 ? 7.395 6.934 -7.992 1 97.81 86 GLU B C 1
ATOM 1489 O O . GLU B 1 86 ? 7.328 6.207 -8.984 1 97.81 86 GLU B O 1
ATOM 1494 N N . TRP B 1 87 ? 7.469 6.539 -6.797 1 98.25 87 TRP B N 1
ATOM 1495 C CA . TRP B 1 87 ? 7.48 5.105 -6.523 1 98.25 87 TRP B CA 1
ATOM 1496 C C . TRP B 1 87 ? 6.176 4.457 -6.969 1 98.25 87 TRP B C 1
ATOM 1498 O O . TRP B 1 87 ? 6.184 3.396 -7.602 1 98.25 87 TRP B O 1
ATOM 1508 N N . LEU B 1 88 ? 5.055 5.039 -6.625 1 98.19 88 LEU B N 1
ATOM 1509 C CA . LEU B 1 88 ? 3.752 4.516 -7.016 1 98.19 88 LEU B CA 1
ATOM 1510 C C . LEU B 1 88 ? 3.656 4.371 -8.531 1 98.19 88 LEU B C 1
ATOM 1512 O O . LEU B 1 88 ? 3.129 3.377 -9.031 1 98.19 88 LEU B O 1
ATOM 1516 N N . LYS B 1 89 ? 4.133 5.359 -9.18 1 98.19 89 LYS B N 1
ATOM 1517 C CA . LYS B 1 89 ? 4.117 5.316 -10.641 1 98.19 89 LYS B CA 1
ATOM 1518 C C . LYS B 1 89 ? 4.98 4.172 -11.164 1 98.19 89 LYS B C 1
ATOM 1520 O O . LYS B 1 89 ? 4.578 3.451 -12.086 1 98.19 89 LYS B O 1
ATOM 1525 N N . GLU B 1 90 ? 6.141 4.055 -10.617 1 98 90 GLU B N 1
ATOM 1526 C CA . GLU B 1 90 ? 7.023 2.957 -11.008 1 98 90 GLU B CA 1
ATOM 1527 C C . GLU B 1 90 ? 6.355 1.605 -10.773 1 98 90 GLU B C 1
ATOM 1529 O O . GLU B 1 90 ? 6.438 0.71 -11.617 1 98 90 GLU B O 1
ATOM 1534 N N . LEU B 1 91 ? 5.781 1.482 -9.633 1 97.62 91 LEU B N 1
ATOM 1535 C CA . LEU B 1 91 ? 5.109 0.233 -9.289 1 97.62 91 LEU B CA 1
ATOM 1536 C C . LEU B 1 91 ? 3.986 -0.068 -10.273 1 97.62 91 LEU B C 1
ATOM 1538 O O . LEU B 1 91 ? 3.906 -1.177 -10.812 1 97.62 91 LEU B O 1
ATOM 1542 N N . THR B 1 92 ? 3.141 0.898 -10.492 1 97.38 92 THR B N 1
ATOM 1543 C CA . THR B 1 92 ? 2.018 0.742 -11.406 1 97.38 92 THR B CA 1
ATOM 1544 C C . THR B 1 92 ? 2.504 0.335 -12.797 1 97.38 92 THR B C 1
ATOM 1546 O O . THR B 1 92 ? 1.976 -0.604 -13.391 1 97.38 92 THR B O 1
ATOM 1549 N N . ASN B 1 93 ? 3.5 1.044 -13.273 1 96.94 93 ASN B N 1
ATOM 1550 C CA . ASN B 1 93 ? 4.047 0.759 -14.594 1 96.94 93 ASN B CA 1
ATOM 1551 C C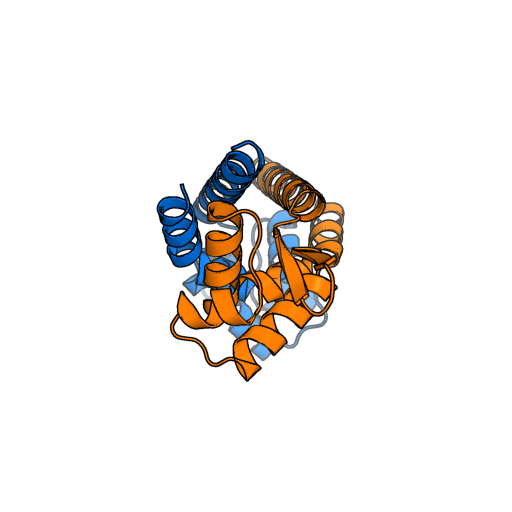 . ASN B 1 93 ? 4.613 -0.655 -14.672 1 96.94 93 ASN B C 1
ATOM 1553 O O . ASN B 1 93 ? 4.418 -1.353 -15.672 1 96.94 93 ASN B O 1
ATOM 1557 N N . SER B 1 94 ? 5.324 -0.994 -13.688 1 96.38 94 SER B N 1
ATOM 1558 C CA . SER B 1 94 ? 5.953 -2.311 -13.688 1 96.38 94 SER B CA 1
ATOM 1559 C C . SER B 1 94 ? 4.906 -3.422 -13.656 1 96.38 94 SER B C 1
ATOM 1561 O O . SER B 1 94 ? 5.016 -4.406 -14.391 1 96.38 94 SER B O 1
ATOM 1563 N N . LEU B 1 95 ? 3.896 -3.303 -12.805 1 94.88 95 LEU B N 1
ATOM 1564 C CA . LEU B 1 95 ? 2.836 -4.301 -12.719 1 94.88 95 LEU B CA 1
ATOM 1565 C C . LEU B 1 95 ? 2.049 -4.375 -14.023 1 94.88 95 LEU B C 1
ATOM 1567 O O . LEU B 1 95 ? 1.646 -5.461 -14.445 1 94.88 95 LEU B O 1
ATOM 1571 N N . GLU B 1 96 ? 1.826 -3.238 -14.617 1 93.75 96 GLU B N 1
ATOM 1572 C CA . GLU B 1 96 ? 1.106 -3.191 -15.883 1 93.75 96 GLU B CA 1
ATOM 1573 C C . GLU B 1 96 ? 1.881 -3.908 -16.984 1 93.75 96 GLU B C 1
ATOM 1575 O O . GLU B 1 96 ? 1.29 -4.59 -17.828 1 93.75 96 GLU B O 1
ATOM 1580 N N . ALA B 1 97 ? 3.178 -3.689 -16.984 1 92.62 97 ALA B N 1
ATOM 1581 C CA . ALA B 1 97 ? 4.035 -4.332 -17.984 1 92.62 97 ALA B CA 1
ATOM 1582 C C . ALA B 1 97 ? 3.963 -5.852 -17.859 1 92.62 97 ALA B C 1
ATOM 1584 O O . ALA B 1 97 ? 4.078 -6.559 -18.875 1 92.62 97 ALA B O 1
ATOM 1585 N N . ASN B 1 98 ? 3.734 -6.301 -16.625 1 83.44 98 ASN B N 1
ATOM 1586 C CA . ASN B 1 98 ? 3.672 -7.742 -16.422 1 83.44 98 ASN B CA 1
ATOM 1587 C C . ASN B 1 98 ? 2.328 -8.312 -16.859 1 83.44 98 ASN B C 1
ATOM 1589 O O . ASN B 1 98 ? 2.217 -9.516 -17.109 1 83.44 98 ASN B O 1
ATOM 1593 N N . LEU B 1 99 ? 1.3 -7.578 -16.797 1 79.69 99 LEU B N 1
ATOM 1594 C CA . LEU B 1 99 ? -0.005 -8 -17.297 1 79.69 99 LEU B CA 1
ATOM 1595 C C . LEU B 1 99 ? 0.009 -8.133 -18.812 1 79.69 99 LEU B C 1
ATOM 1597 O O . LEU B 1 99 ? -0.637 -9.023 -19.375 1 79.69 99 LEU B O 1
ATOM 1601 N N . ASN B 1 100 ? 0.629 -7.219 -19.453 1 69.5 100 ASN B N 1
ATOM 1602 C CA . ASN B 1 100 ? 0.64 -7.188 -20.922 1 69.5 100 ASN B CA 1
ATOM 1603 C C . ASN B 1 100 ? 1.638 -8.188 -21.484 1 69.5 100 ASN B C 1
ATOM 1605 O O . ASN B 1 100 ? 1.632 -8.453 -22.688 1 69.5 100 ASN B O 1
ATOM 1609 N N . ASN B 1 101 ? 2.541 -8.727 -20.688 1 63.09 101 ASN B N 1
ATOM 1610 C CA . ASN B 1 101 ? 3.455 -9.719 -21.234 1 63.09 101 ASN B CA 1
ATOM 1611 C C . ASN B 1 101 ? 3.027 -11.141 -20.875 1 63.09 101 ASN B C 1
ATOM 1613 O O . ASN B 1 101 ? 2.564 -11.375 -19.75 1 63.09 101 ASN B O 1
#

Foldseek 3Di:
DVVQLVVLCVLCVLVVVLCVDPVLVVLQVVQVVVFKDFLVRSVVVDVDDSVRSVVSQVSCVVSQQWDWDDDDPTIIIHGGCVVVVVSVVSNVVVVVVVVVD/DVVQLVVLCVLCVLVVVLCVDPVLVVLQVVQVVVFKDFLVRSVVVDVDDSVRSVVSQVSCVVSQQWDWDDDDPTIIIHGGCVVVVVSVVSNVVVVVVVVVD

pLDDT: mean 95.16, std 6.57, range [62.31, 98.69]